Protein AF-A0A850NWT4-F1 (afdb_monomer_lite)

pLDDT: mean 87.92, std 12.67, range [40.22, 98.38]

Radius of gyration: 36.41 Å; chains: 1; bounding box: 86×56×91 Å

Organism: NCBI:txid1181271

Structure (mmCIF, N/CA/C/O backbone):
data_AF-A0A850NWT4-F1
#
_entry.id   AF-A0A850NWT4-F1
#
loop_
_atom_site.group_PDB
_atom_site.id
_atom_site.type_symbol
_atom_site.label_atom_id
_atom_site.label_alt_id
_atom_site.label_comp_id
_atom_site.label_asym_id
_atom_site.label_entity_id
_atom_site.label_seq_id
_atom_site.pdbx_PDB_ins_code
_atom_site.Cartn_x
_atom_site.Cartn_y
_atom_site.Cartn_z
_atom_site.occupancy
_atom_site.B_iso_or_equiv
_atom_site.auth_seq_id
_atom_site.auth_comp_id
_atom_site.auth_asym_id
_atom_site.auth_atom_id
_atom_site.pdbx_PDB_model_num
ATOM 1 N N . PHE A 1 1 ? -5.303 35.167 -17.121 1.00 73.75 1 PHE A N 1
ATOM 2 C CA . PHE A 1 1 ? -4.513 33.927 -17.173 1.00 73.75 1 PHE A CA 1
ATOM 3 C C . PHE A 1 1 ? -3.058 34.319 -17.176 1.00 73.75 1 PHE A C 1
ATOM 5 O O . PHE A 1 1 ? -2.714 35.236 -17.917 1.00 73.75 1 PHE A O 1
ATOM 12 N N . ASP A 1 2 ? -2.249 33.674 -16.344 1.00 74.12 2 ASP A N 1
ATOM 13 C CA . ASP A 1 2 ? -0.806 33.890 -16.374 1.00 74.12 2 ASP A CA 1
ATOM 14 C C . ASP A 1 2 ? -0.219 33.305 -17.669 1.00 74.12 2 ASP A C 1
ATOM 16 O O . ASP A 1 2 ? -0.691 32.262 -18.137 1.00 74.12 2 ASP A O 1
ATOM 20 N N . PRO A 1 3 ? 0.759 33.981 -18.296 1.00 84.50 3 PRO A N 1
ATOM 21 C CA . PRO A 1 3 ? 1.374 33.501 -19.524 1.00 84.50 3 PRO A CA 1
ATOM 22 C C . PRO A 1 3 ? 2.163 32.210 -19.271 1.00 84.50 3 PRO A C 1
ATOM 24 O O . PRO A 1 3 ? 2.911 32.098 -18.300 1.00 84.50 3 PRO A O 1
ATOM 27 N N . ILE A 1 4 ? 2.018 31.235 -20.172 1.00 85.50 4 ILE A N 1
ATOM 28 C CA . ILE A 1 4 ? 2.778 29.982 -20.119 1.00 85.50 4 ILE A CA 1
ATOM 29 C C . ILE A 1 4 ? 4.237 30.291 -20.467 1.00 85.50 4 ILE A C 1
ATOM 31 O O . ILE A 1 4 ? 4.542 30.663 -21.598 1.00 85.50 4 ILE A O 1
ATOM 35 N N . ALA A 1 5 ? 5.134 30.145 -19.489 1.00 83.38 5 ALA A N 1
ATOM 36 C CA . ALA A 1 5 ? 6.550 30.466 -19.653 1.00 83.38 5 ALA A CA 1
ATOM 37 C C . ALA A 1 5 ? 7.310 29.423 -20.490 1.00 83.38 5 ALA A C 1
ATOM 39 O O . ALA A 1 5 ? 8.223 29.781 -21.233 1.00 83.38 5 ALA A O 1
ATOM 40 N N . GLN A 1 6 ? 6.956 28.141 -20.356 1.00 88.12 6 GLN A N 1
ATOM 41 C CA . GLN A 1 6 ? 7.616 27.021 -21.030 1.00 88.12 6 GLN A CA 1
ATOM 42 C C . GLN A 1 6 ? 6.635 25.871 -21.259 1.00 88.12 6 GLN A C 1
ATOM 44 O O . GLN A 1 6 ? 5.736 25.642 -20.447 1.00 88.12 6 GLN A O 1
ATOM 49 N N . ILE A 1 7 ? 6.837 25.127 -22.345 1.00 91.44 7 ILE A N 1
ATOM 50 C CA . ILE A 1 7 ? 6.114 23.886 -22.637 1.00 91.44 7 ILE A CA 1
ATOM 51 C C . ILE A 1 7 ? 7.138 22.771 -22.839 1.00 91.44 7 ILE A C 1
ATOM 53 O O . ILE A 1 7 ? 8.087 22.922 -23.611 1.00 91.44 7 ILE A O 1
ATOM 57 N N . TYR A 1 8 ? 6.933 21.642 -22.161 1.00 91.94 8 TYR A N 1
ATOM 58 C CA . TYR A 1 8 ? 7.752 20.455 -22.373 1.00 91.94 8 TYR A CA 1
ATOM 59 C C . TYR A 1 8 ? 7.446 19.828 -23.729 1.00 91.94 8 TYR A C 1
ATOM 61 O O . TYR A 1 8 ? 6.291 19.560 -24.062 1.00 91.94 8 TYR A O 1
ATOM 69 N N . TRP A 1 9 ? 8.497 19.574 -24.497 1.00 91.75 9 TRP A N 1
ATOM 70 C CA . TRP A 1 9 ? 8.416 19.009 -25.833 1.00 91.75 9 TRP A CA 1
ATOM 71 C C . TRP A 1 9 ? 9.185 17.687 -25.917 1.00 91.75 9 TRP A C 1
ATOM 73 O O . TRP A 1 9 ? 10.233 17.511 -25.291 1.00 91.75 9 TRP A O 1
ATOM 83 N N . ARG A 1 10 ? 8.645 16.758 -26.711 1.00 91.25 10 ARG A N 1
ATOM 84 C CA . ARG A 1 10 ? 9.288 15.504 -27.116 1.00 91.25 10 ARG A CA 1
ATOM 85 C C . ARG A 1 10 ? 9.063 15.290 -28.607 1.00 91.25 10 ARG A C 1
ATOM 87 O O . ARG A 1 10 ? 8.000 15.632 -29.126 1.00 91.25 10 ARG A O 1
ATOM 94 N N . ASN A 1 11 ? 10.054 14.717 -29.280 1.00 92.00 11 ASN A N 1
ATOM 95 C CA . ASN A 1 11 ? 9.946 14.403 -30.697 1.00 92.00 11 ASN A CA 1
ATOM 96 C C . ASN A 1 11 ? 8.973 13.230 -30.926 1.00 92.00 11 ASN A C 1
ATOM 98 O O . ASN A 1 11 ? 9.078 12.201 -30.263 1.00 92.00 11 ASN A O 1
ATOM 102 N N . SER A 1 12 ? 8.048 13.375 -31.876 1.00 91.12 12 SER A N 1
ATOM 103 C CA . SER A 1 12 ? 7.134 12.309 -32.314 1.00 91.12 12 SER A CA 1
ATOM 104 C C . SER A 1 12 ? 7.606 11.600 -33.590 1.00 91.12 12 SER A C 1
ATOM 106 O O . SER A 1 12 ? 7.146 10.498 -33.886 1.00 91.12 12 SER A O 1
ATOM 108 N N . GLU A 1 13 ? 8.527 12.206 -34.343 1.00 94.69 13 GLU A N 1
ATOM 109 C CA . GLU A 1 13 ? 9.103 11.646 -35.570 1.00 94.69 13 GLU A CA 1
ATOM 110 C C . GLU A 1 13 ? 10.297 10.746 -35.223 1.00 94.69 13 GLU A C 1
ATOM 112 O O . GLU A 1 13 ? 11.451 11.175 -35.274 1.00 94.69 13 GLU A O 1
ATOM 117 N N . LEU A 1 14 ? 10.011 9.512 -34.802 1.00 95.88 14 LEU A N 1
ATOM 118 C CA . LEU A 1 14 ? 11.020 8.555 -34.334 1.00 95.88 14 LEU A CA 1
ATOM 119 C C . LEU A 1 14 ? 11.610 7.719 -35.480 1.00 95.88 14 LEU A C 1
ATOM 121 O O . LEU A 1 14 ? 10.869 7.179 -36.307 1.00 95.88 14 LEU A O 1
ATOM 125 N N . ASP A 1 15 ? 12.935 7.561 -35.489 1.00 96.31 15 ASP A N 1
ATOM 126 C CA . ASP A 1 15 ? 13.656 6.741 -36.469 1.00 96.31 15 ASP A CA 1
ATOM 127 C C . ASP A 1 15 ? 13.991 5.361 -35.889 1.00 96.31 15 ASP A C 1
ATOM 129 O O . ASP A 1 15 ? 14.822 5.224 -35.001 1.00 96.31 15 ASP A O 1
ATOM 133 N N . PHE A 1 16 ? 13.363 4.312 -36.414 1.00 96.94 16 PHE A N 1
ATOM 134 C CA . PHE A 1 16 ? 13.578 2.937 -35.957 1.00 96.94 16 PHE A CA 1
ATOM 135 C C . PHE A 1 16 ? 14.586 2.154 -36.814 1.00 96.94 16 PHE A C 1
ATOM 137 O O . PHE A 1 16 ? 14.619 0.931 -36.728 1.00 96.94 16 PHE A O 1
ATOM 144 N N . ALA A 1 17 ? 15.389 2.793 -37.669 1.00 94.94 17 ALA A N 1
ATOM 145 C CA . ALA A 1 17 ? 16.340 2.080 -38.529 1.00 94.94 17 ALA A CA 1
ATOM 146 C C . ALA A 1 17 ? 17.395 1.280 -37.734 1.00 94.94 17 ALA A C 1
ATOM 148 O O . ALA A 1 17 ? 17.757 0.162 -38.119 1.00 94.94 17 ALA A O 1
ATOM 149 N N . ALA A 1 18 ? 17.873 1.853 -36.628 1.00 95.44 18 ALA A N 1
ATOM 150 C CA . ALA A 1 18 ? 18.829 1.255 -35.701 1.00 95.44 18 ALA A CA 1
ATOM 151 C C . ALA A 1 18 ? 18.694 1.895 -34.304 1.00 95.44 18 ALA A C 1
ATOM 153 O O . ALA A 1 18 ? 18.190 3.017 -34.212 1.00 95.44 18 ALA A O 1
ATOM 154 N N . PRO A 1 19 ? 19.189 1.253 -33.227 1.00 96.19 19 PRO A N 1
ATOM 155 C CA . PRO A 1 19 ? 19.130 1.813 -31.872 1.00 96.19 19 PRO A CA 1
ATOM 156 C C . PRO A 1 19 ? 19.727 3.222 -31.754 1.00 96.19 19 PRO A C 1
ATOM 158 O O . PRO A 1 19 ? 19.114 4.092 -31.143 1.00 96.19 19 PRO A O 1
ATOM 161 N N . ASP A 1 20 ? 20.868 3.474 -32.402 1.00 95.25 20 ASP A N 1
ATOM 162 C CA . ASP A 1 20 ? 21.520 4.791 -32.382 1.00 95.25 20 ASP A CA 1
ATOM 163 C C . ASP A 1 20 ? 20.690 5.864 -33.101 1.00 95.25 20 ASP A C 1
ATOM 165 O O . ASP A 1 20 ? 20.622 7.007 -32.651 1.00 95.25 20 ASP A O 1
ATOM 169 N N . ALA A 1 21 ? 20.022 5.497 -34.201 1.00 95.75 21 ALA A N 1
ATOM 170 C CA . ALA A 1 21 ? 19.131 6.398 -34.929 1.00 95.75 21 ALA A CA 1
ATOM 171 C C . ALA A 1 21 ? 17.889 6.739 -34.091 1.00 95.75 21 ALA A C 1
ATOM 173 O O . ALA A 1 21 ? 17.489 7.903 -34.016 1.00 95.75 21 ALA A O 1
ATOM 174 N N . LEU A 1 22 ? 17.343 5.745 -33.380 1.00 96.69 22 LEU A N 1
ATOM 175 C CA . LEU A 1 22 ? 16.227 5.947 -32.462 1.00 96.69 22 LEU A CA 1
ATOM 176 C C . LEU A 1 22 ? 16.622 6.884 -31.327 1.00 96.69 22 LEU A C 1
ATOM 178 O O . LEU A 1 22 ? 15.925 7.871 -31.092 1.00 96.69 22 LEU A O 1
ATOM 182 N N . LEU A 1 23 ? 17.759 6.628 -30.679 1.00 95.25 23 LEU A N 1
ATOM 183 C CA . LEU A 1 23 ? 18.271 7.470 -29.604 1.00 95.25 23 LEU A CA 1
ATOM 184 C C . LEU A 1 23 ? 18.499 8.912 -30.086 1.00 95.25 23 LEU A C 1
ATOM 186 O O . LEU A 1 23 ? 18.033 9.853 -29.447 1.00 95.25 23 LEU A O 1
ATOM 190 N N . ALA A 1 24 ? 19.117 9.095 -31.256 1.00 95.25 24 ALA A N 1
ATOM 191 C CA . ALA A 1 24 ? 19.310 10.416 -31.852 1.00 95.25 24 ALA A CA 1
ATOM 192 C C . ALA A 1 24 ? 17.978 11.131 -32.145 1.00 95.25 24 ALA A C 1
ATOM 194 O O . ALA A 1 24 ? 17.857 12.336 -31.915 1.00 95.25 24 ALA A O 1
ATOM 195 N N . SER A 1 25 ? 16.964 10.401 -32.622 1.00 95.62 25 SER A N 1
ATOM 196 C CA . SER A 1 25 ? 15.636 10.964 -32.883 1.00 95.62 25 SER A CA 1
ATOM 197 C C . SER A 1 25 ? 14.885 11.331 -31.595 1.00 95.62 25 SER A C 1
ATOM 199 O O . SER A 1 25 ? 14.214 12.363 -31.563 1.00 95.62 25 SER A O 1
ATOM 201 N N . LEU A 1 26 ? 15.032 10.556 -30.515 1.00 94.19 26 LEU A N 1
ATOM 202 C CA . LEU A 1 26 ? 14.440 10.838 -29.200 1.00 94.19 26 LEU A CA 1
ATOM 203 C C . LEU A 1 26 ? 15.080 12.066 -28.536 1.00 94.19 26 LEU A C 1
ATOM 205 O O . LEU A 1 26 ? 14.375 12.872 -27.931 1.00 94.19 26 LEU A O 1
ATOM 209 N N . SER A 1 27 ? 16.392 12.240 -28.706 1.00 91.12 27 SER A N 1
ATOM 210 C CA . SER A 1 27 ? 17.183 13.336 -28.127 1.00 91.12 27 SER A CA 1
ATOM 211 C C . SER A 1 27 ? 17.272 14.583 -29.017 1.00 91.12 27 SER A C 1
ATOM 213 O O . SER A 1 27 ? 18.128 15.444 -28.799 1.00 91.12 27 SER A O 1
ATOM 215 N N . ARG A 1 28 ? 16.416 14.702 -30.040 1.00 92.12 28 ARG A N 1
ATOM 216 C CA . ARG A 1 28 ? 16.385 15.873 -30.929 1.00 92.12 28 ARG A CA 1
ATOM 217 C C . ARG A 1 28 ? 16.153 17.151 -30.112 1.00 92.12 28 ARG A C 1
ATOM 219 O O . ARG A 1 28 ? 15.420 17.140 -29.132 1.00 92.12 28 ARG A O 1
ATOM 226 N N . ALA A 1 29 ? 16.762 18.265 -30.515 1.00 89.06 29 ALA A N 1
ATOM 227 C CA . ALA A 1 29 ? 16.528 19.554 -29.865 1.00 89.06 29 ALA A CA 1
ATOM 228 C C . ALA A 1 29 ? 15.135 20.110 -30.203 1.00 89.06 29 ALA A C 1
ATOM 230 O O . ALA A 1 29 ? 14.622 19.900 -31.307 1.00 89.06 29 ALA A O 1
ATOM 231 N N . ALA A 1 30 ? 14.547 20.855 -29.263 1.00 90.06 30 ALA A N 1
ATOM 232 C CA . ALA A 1 30 ? 13.251 21.485 -29.468 1.00 90.06 30 ALA A CA 1
ATOM 233 C C . ALA A 1 30 ? 13.309 22.507 -30.625 1.00 90.06 30 ALA A C 1
ATOM 235 O O . ALA A 1 30 ? 14.241 23.311 -30.687 1.00 90.06 30 ALA A O 1
ATOM 236 N N . PRO A 1 31 ? 12.330 22.502 -31.549 1.00 90.50 31 PRO A N 1
ATOM 237 C CA . PRO A 1 31 ? 12.420 23.268 -32.792 1.00 90.50 31 PRO A CA 1
ATOM 238 C C . PRO A 1 31 ? 12.081 24.756 -32.638 1.00 90.50 31 PRO A C 1
ATOM 240 O O . PRO A 1 31 ? 12.346 25.531 -33.555 1.00 90.50 31 PRO A O 1
ATOM 243 N N . LEU A 1 32 ? 11.457 25.160 -31.524 1.00 90.31 32 LEU A N 1
ATOM 244 C CA . LEU A 1 32 ? 10.909 26.504 -31.337 1.00 90.31 32 LEU A CA 1
ATOM 245 C C . LEU A 1 32 ? 11.302 27.099 -29.977 1.00 90.31 32 LEU A C 1
ATOM 247 O O . LEU A 1 32 ? 11.304 26.380 -28.975 1.00 90.31 32 LEU A O 1
ATOM 251 N N . PRO A 1 33 ? 11.554 28.420 -29.904 1.00 86.31 33 PRO A N 1
ATOM 252 C CA . PRO A 1 33 ? 11.701 29.124 -28.633 1.00 86.31 33 PRO A CA 1
ATOM 253 C C . PRO A 1 33 ? 10.467 28.943 -27.735 1.00 86.31 33 PRO A C 1
ATOM 255 O O . PRO A 1 33 ? 9.335 29.009 -28.209 1.00 86.31 33 PRO A O 1
ATOM 258 N N . GLY A 1 34 ? 10.687 28.724 -26.436 1.00 87.19 34 GLY A N 1
ATOM 259 C CA . GLY A 1 34 ? 9.623 28.453 -25.456 1.00 87.19 34 GLY A CA 1
ATOM 260 C C . GLY A 1 34 ? 9.275 26.967 -25.295 1.00 87.19 34 GLY A C 1
ATOM 261 O O . GLY A 1 34 ? 8.636 26.597 -24.309 1.00 87.19 34 GLY A O 1
ATOM 262 N N . LEU A 1 35 ? 9.747 26.108 -26.205 1.00 91.94 35 LEU A N 1
ATOM 263 C CA . LEU A 1 35 ? 9.752 24.663 -26.008 1.00 91.94 35 LEU A CA 1
ATOM 264 C C . LEU A 1 35 ? 11.054 24.244 -25.329 1.00 91.94 35 LEU A C 1
ATOM 266 O O . LEU A 1 35 ? 12.142 24.608 -25.774 1.00 91.94 35 LEU A O 1
ATOM 270 N N . VAL A 1 36 ? 10.937 23.459 -24.266 1.00 90.50 36 VAL A N 1
ATOM 271 C CA . VAL A 1 36 ? 12.082 22.902 -23.542 1.00 90.50 36 VAL A CA 1
ATOM 272 C C . VAL A 1 36 ? 12.016 21.377 -23.572 1.00 90.50 36 VAL A C 1
ATOM 274 O O . VAL A 1 36 ? 10.914 20.818 -23.575 1.00 90.50 36 VAL A O 1
ATOM 277 N N . PRO A 1 37 ? 13.161 20.677 -23.622 1.00 85.50 37 PRO A N 1
ATOM 278 C CA . PRO A 1 37 ? 13.161 19.227 -23.495 1.00 85.50 37 PRO A CA 1
ATOM 279 C C . PRO A 1 37 ? 12.512 18.818 -22.168 1.00 85.50 37 PRO A C 1
ATOM 281 O O . PRO A 1 37 ? 12.680 19.483 -21.144 1.00 85.50 37 PRO A O 1
ATOM 284 N N . GLY A 1 38 ? 11.733 17.737 -22.200 1.00 84.00 38 GLY A N 1
ATOM 285 C CA . GLY A 1 38 ? 11.245 17.099 -20.978 1.00 84.00 38 GLY A CA 1
ATOM 286 C C . GLY A 1 38 ? 12.390 16.550 -20.123 1.00 84.00 38 GLY A C 1
ATOM 287 O O . GLY A 1 38 ? 13.519 16.425 -20.591 1.00 84.00 38 GLY A O 1
ATOM 288 N N . ASN A 1 39 ? 12.075 16.169 -18.884 1.00 84.50 39 ASN A N 1
ATOM 289 C CA . ASN A 1 39 ? 13.017 15.429 -18.044 1.00 84.50 39 ASN A CA 1
ATOM 290 C C . ASN A 1 39 ? 13.488 14.154 -18.756 1.00 84.50 39 ASN A C 1
ATOM 292 O O . ASN A 1 39 ? 12.713 13.546 -19.516 1.00 84.50 39 ASN A O 1
ATOM 296 N N . GLU A 1 40 ? 14.729 13.756 -18.462 1.00 79.56 40 GLU A N 1
ATOM 297 C CA . GLU A 1 40 ? 15.268 12.466 -18.886 1.00 79.56 40 GLU A CA 1
ATOM 298 C C . GLU A 1 40 ? 14.315 11.351 -18.457 1.00 79.56 40 GLU A C 1
ATOM 300 O O . GLU A 1 40 ? 13.747 11.352 -17.360 1.00 79.56 40 GLU A O 1
ATOM 305 N N . ALA A 1 41 ? 14.033 10.475 -19.412 1.00 87.12 41 ALA A N 1
ATOM 306 C CA . ALA A 1 41 ? 13.079 9.402 -19.254 1.00 87.12 41 ALA A CA 1
ATOM 307 C C . ALA A 1 41 ? 13.850 8.093 -19.102 1.00 87.12 41 ALA A C 1
ATOM 309 O O . ALA A 1 41 ? 14.790 7.829 -19.853 1.00 87.12 41 ALA A O 1
ATOM 310 N N . SER A 1 42 ? 13.440 7.273 -18.136 1.00 89.19 42 SER A N 1
ATOM 311 C CA . SER A 1 42 ? 14.130 6.025 -17.791 1.00 89.19 42 SER A CA 1
ATOM 312 C C . SER A 1 42 ? 14.217 5.043 -18.963 1.00 89.19 42 SER A C 1
ATOM 314 O O . SER A 1 42 ? 15.155 4.255 -19.051 1.00 89.19 42 SER A O 1
ATOM 316 N N . ASP A 1 43 ? 13.255 5.089 -19.885 1.00 93.44 43 ASP A N 1
ATOM 317 C CA . ASP A 1 43 ? 13.248 4.292 -21.112 1.00 93.44 43 ASP A CA 1
ATOM 318 C C . ASP A 1 43 ? 14.351 4.729 -22.092 1.00 93.44 43 ASP A C 1
ATOM 320 O O . ASP A 1 43 ? 15.035 3.884 -22.673 1.00 93.44 43 ASP A O 1
ATOM 324 N N . VAL A 1 44 ? 14.592 6.036 -22.227 1.00 93.62 44 VAL A N 1
ATOM 325 C CA . VAL A 1 44 ? 15.698 6.600 -23.018 1.00 93.62 44 VAL A CA 1
ATOM 326 C C . VAL A 1 44 ? 17.051 6.260 -22.390 1.00 93.62 44 VAL A C 1
ATOM 328 O O . VAL A 1 44 ? 17.970 5.864 -23.106 1.00 93.62 44 VAL A O 1
ATOM 331 N N . GLU A 1 45 ? 17.175 6.353 -21.065 1.00 92.19 45 GLU A N 1
ATOM 332 C CA . GLU A 1 45 ? 18.387 5.949 -20.336 1.00 92.19 45 GLU A CA 1
ATOM 333 C C . GLU A 1 45 ? 18.686 4.455 -20.527 1.00 92.19 45 GLU A C 1
ATOM 335 O O . GLU A 1 45 ? 19.815 4.075 -20.852 1.00 92.19 45 GLU A O 1
ATOM 340 N N . THR A 1 46 ? 17.657 3.609 -20.410 1.00 94.38 46 THR A N 1
ATOM 341 C CA . THR A 1 46 ? 17.765 2.163 -20.641 1.00 94.38 46 THR A CA 1
ATOM 342 C C . THR A 1 46 ? 18.169 1.870 -22.084 1.00 94.38 46 THR A C 1
ATOM 344 O O . THR A 1 46 ? 19.089 1.086 -22.316 1.00 94.38 46 THR A O 1
ATOM 347 N N . LEU A 1 47 ? 17.561 2.545 -23.068 1.00 96.44 47 LEU A N 1
ATOM 348 C CA . LEU A 1 47 ? 17.948 2.423 -24.475 1.00 96.44 47 LEU A CA 1
ATOM 349 C C . LEU A 1 47 ? 19.413 2.822 -24.694 1.00 96.44 47 LEU A C 1
ATOM 351 O O . LEU A 1 47 ? 20.142 2.098 -25.367 1.00 96.44 47 LEU A O 1
ATOM 355 N N . ALA A 1 48 ? 19.863 3.937 -24.115 1.00 94.94 48 ALA A N 1
ATOM 356 C CA . ALA A 1 48 ? 21.241 4.407 -24.238 1.00 94.94 48 ALA A CA 1
ATOM 357 C C . ALA A 1 48 ? 22.256 3.457 -23.580 1.00 94.94 48 ALA A C 1
ATOM 359 O O . ALA A 1 48 ? 23.390 3.325 -24.048 1.00 94.94 48 ALA A O 1
ATOM 360 N N . ALA A 1 49 ? 21.881 2.787 -22.488 1.00 94.50 49 ALA A N 1
ATOM 361 C CA . ALA A 1 49 ? 22.703 1.751 -21.875 1.00 94.50 49 ALA A CA 1
ATOM 362 C C . ALA A 1 49 ? 22.789 0.503 -22.769 1.00 94.50 49 ALA A C 1
ATOM 364 O O . ALA A 1 49 ? 23.891 0.084 -23.118 1.00 94.50 49 ALA A O 1
ATOM 365 N N . LEU A 1 50 ? 21.647 -0.018 -23.224 1.00 95.94 50 LEU A N 1
ATOM 366 C CA . LEU A 1 50 ? 21.576 -1.222 -24.056 1.00 95.94 50 LEU A CA 1
ATOM 367 C C . LEU A 1 50 ? 22.193 -1.039 -25.449 1.00 95.94 50 LEU A C 1
ATOM 369 O O . LEU A 1 50 ? 22.825 -1.955 -25.968 1.00 95.94 50 LEU A O 1
ATOM 373 N N . ALA A 1 51 ? 22.065 0.143 -26.057 1.00 94.19 51 ALA A N 1
ATOM 374 C CA . ALA A 1 51 ? 22.664 0.443 -27.360 1.00 94.19 51 ALA A CA 1
ATOM 375 C C . ALA A 1 51 ? 24.203 0.400 -27.327 1.00 94.19 51 ALA A C 1
ATOM 377 O O . ALA A 1 51 ? 24.832 0.063 -28.330 1.00 94.19 51 ALA A O 1
ATOM 378 N N . ARG A 1 52 ? 24.818 0.681 -26.167 1.00 93.81 52 ARG A N 1
ATOM 379 C CA . ARG A 1 52 ? 26.276 0.587 -25.980 1.00 93.81 52 ARG A CA 1
ATOM 380 C C . ARG A 1 52 ? 26.779 -0.851 -25.882 1.00 93.81 52 ARG A C 1
ATOM 382 O O . ARG A 1 52 ? 27.976 -1.072 -26.052 1.00 93.81 52 ARG A O 1
ATOM 389 N N . GLU A 1 53 ? 25.907 -1.825 -25.629 1.00 95.38 53 GLU A N 1
ATOM 390 C CA . GLU A 1 53 ? 26.277 -3.237 -25.574 1.00 95.38 53 GLU A CA 1
ATOM 391 C C . GLU A 1 53 ? 26.333 -3.834 -26.993 1.00 95.38 53 GLU A C 1
ATOM 393 O O . GLU A 1 53 ? 25.294 -3.969 -27.647 1.00 95.38 53 GLU A O 1
ATOM 398 N N . PRO A 1 54 ? 27.508 -4.266 -27.500 1.00 93.94 54 PRO A N 1
ATOM 399 C CA . PRO A 1 54 ? 27.631 -4.708 -28.892 1.00 93.94 54 PRO A CA 1
ATOM 400 C C . PRO A 1 54 ? 26.732 -5.898 -29.253 1.00 93.94 54 PRO A C 1
ATOM 402 O O . PRO A 1 54 ? 26.264 -6.000 -30.388 1.00 93.94 54 PRO A O 1
ATOM 405 N N . ALA A 1 55 ? 26.480 -6.806 -28.304 1.00 94.69 55 ALA A N 1
ATOM 406 C CA . ALA A 1 55 ? 25.603 -7.958 -28.512 1.00 94.69 55 ALA A CA 1
ATOM 407 C C . ALA A 1 55 ? 24.146 -7.526 -28.756 1.00 94.69 55 ALA A C 1
ATOM 409 O O . ALA A 1 55 ? 23.528 -7.975 -29.725 1.00 94.69 55 ALA A O 1
ATOM 410 N N . ILE A 1 56 ? 23.639 -6.601 -27.936 1.00 95.94 56 ILE A N 1
ATOM 411 C CA . ILE A 1 56 ? 22.282 -6.057 -28.046 1.00 95.94 56 ILE A CA 1
ATOM 412 C C . ILE A 1 56 ? 22.160 -5.173 -29.285 1.00 95.94 56 ILE A C 1
ATOM 414 O O . ILE A 1 56 ? 21.254 -5.382 -30.092 1.00 95.94 56 ILE A O 1
ATOM 418 N N . GLY A 1 57 ? 23.109 -4.259 -29.506 1.00 92.00 57 GLY A N 1
ATOM 419 C CA . GLY A 1 57 ? 23.118 -3.373 -30.671 1.00 92.00 57 GLY A CA 1
ATOM 420 C C . GLY A 1 57 ? 23.101 -4.131 -32.003 1.00 92.00 57 GLY A C 1
ATOM 421 O O . GLY A 1 57 ? 22.378 -3.754 -32.925 1.00 92.00 57 GLY A O 1
ATOM 422 N N . ASN A 1 58 ? 23.832 -5.249 -32.103 1.00 93.19 58 ASN A N 1
ATOM 423 C CA . ASN A 1 58 ? 23.807 -6.109 -33.290 1.00 93.19 58 ASN A CA 1
ATOM 424 C C . ASN A 1 58 ? 22.481 -6.870 -33.446 1.00 93.19 58 ASN A C 1
ATOM 426 O O . ASN A 1 58 ? 21.975 -6.981 -34.563 1.00 93.19 58 ASN A O 1
ATOM 430 N N . LEU A 1 59 ? 21.912 -7.375 -32.348 1.00 96.19 59 LEU A N 1
ATOM 431 C CA . LEU A 1 59 ? 20.642 -8.110 -32.347 1.00 96.19 59 LEU A CA 1
ATOM 432 C C . LEU A 1 59 ? 19.433 -7.201 -32.640 1.00 96.19 59 LEU A C 1
ATOM 434 O O . LEU A 1 59 ? 18.435 -7.650 -33.205 1.00 96.19 59 LEU A O 1
ATOM 438 N N . ALA A 1 60 ? 19.541 -5.919 -32.291 1.00 96.69 60 ALA A N 1
ATOM 439 C CA . ALA A 1 60 ? 18.505 -4.905 -32.450 1.00 96.69 60 ALA A CA 1
ATOM 440 C C . ALA A 1 60 ? 18.448 -4.249 -33.841 1.00 96.69 60 ALA A C 1
ATOM 442 O O . ALA A 1 60 ? 17.593 -3.392 -34.073 1.00 96.69 60 ALA A O 1
ATOM 443 N N . ARG A 1 61 ? 19.330 -4.629 -34.776 1.00 90.94 61 ARG A N 1
ATOM 444 C CA . ARG A 1 61 ? 19.380 -4.029 -36.118 1.00 90.94 61 ARG A CA 1
ATOM 445 C C . ARG A 1 61 ? 18.104 -4.277 -36.924 1.00 90.94 61 ARG A C 1
ATOM 447 O O . ARG A 1 61 ? 17.620 -5.404 -37.030 1.00 90.94 61 ARG A O 1
ATOM 454 N N . GLY A 1 62 ? 17.636 -3.217 -37.579 1.00 93.69 62 GLY A N 1
ATOM 455 C CA . GLY A 1 62 ? 16.464 -3.230 -38.445 1.00 93.69 62 GLY A CA 1
ATOM 456 C C . GLY A 1 62 ? 15.175 -2.838 -37.724 1.00 93.69 62 GLY A C 1
ATOM 457 O O . GLY A 1 62 ? 15.026 -3.008 -36.514 1.00 93.69 62 GLY A O 1
ATOM 458 N N . LEU A 1 63 ? 14.212 -2.359 -38.513 1.00 96.50 63 LEU A N 1
ATOM 459 C CA . LEU A 1 63 ? 13.008 -1.675 -38.040 1.00 96.50 63 LEU A CA 1
ATOM 460 C C . LEU A 1 63 ? 12.229 -2.449 -36.968 1.00 96.50 63 LEU A C 1
ATOM 462 O O . LEU A 1 63 ? 11.929 -1.907 -35.906 1.00 96.50 63 LEU A O 1
ATOM 466 N N . SER A 1 64 ? 11.920 -3.724 -37.211 1.00 96.31 64 SER A N 1
ATOM 467 C CA . SER A 1 64 ? 11.145 -4.538 -36.263 1.00 96.31 64 SER A CA 1
ATOM 468 C C . SER A 1 64 ? 11.901 -4.813 -34.962 1.00 96.31 64 SER A C 1
ATOM 470 O O . SER A 1 64 ? 11.300 -4.824 -33.892 1.00 96.31 64 SER A O 1
ATOM 472 N N . ARG A 1 65 ? 13.220 -5.016 -35.039 1.00 97.00 65 ARG A N 1
ATOM 473 C CA . ARG A 1 65 ? 14.066 -5.314 -33.877 1.00 97.00 65 ARG A CA 1
ATOM 474 C C . ARG A 1 65 ? 14.322 -4.080 -33.023 1.00 97.00 65 ARG A C 1
ATOM 476 O O . ARG A 1 65 ? 14.267 -4.178 -31.804 1.00 97.00 65 ARG A O 1
ATOM 483 N N . THR A 1 66 ? 14.543 -2.927 -33.650 1.00 97.94 66 THR A N 1
ATOM 484 C CA . THR A 1 66 ? 14.703 -1.654 -32.938 1.00 97.94 66 THR A CA 1
ATOM 485 C C . THR A 1 66 ? 13.393 -1.247 -32.255 1.00 97.94 66 THR A C 1
ATOM 487 O O . THR A 1 66 ? 13.424 -0.796 -31.114 1.00 97.94 66 THR A O 1
ATOM 490 N N . ARG A 1 67 ? 12.231 -1.481 -32.890 1.00 97.44 67 ARG A N 1
ATOM 491 C CA . ARG A 1 67 ? 10.918 -1.306 -32.240 1.00 97.44 67 ARG A CA 1
ATOM 492 C C . ARG A 1 67 ? 10.735 -2.223 -31.036 1.00 97.44 67 ARG A C 1
ATOM 494 O O . ARG A 1 67 ? 10.350 -1.739 -29.984 1.00 97.44 67 ARG A O 1
ATOM 501 N N . LEU A 1 68 ? 11.074 -3.506 -31.170 1.00 97.75 68 LEU A N 1
ATOM 502 C CA . LEU A 1 68 ? 11.009 -4.449 -30.054 1.00 97.75 68 LEU A CA 1
ATOM 503 C C . LEU A 1 68 ? 11.933 -4.037 -28.899 1.00 97.75 68 LEU A C 1
ATOM 505 O O . LEU A 1 68 ? 11.524 -4.097 -27.746 1.00 97.75 68 LEU A O 1
ATOM 509 N N . LEU A 1 69 ? 13.163 -3.604 -29.194 1.00 98.25 69 LEU A N 1
ATOM 510 C CA . LEU A 1 69 ? 14.077 -3.088 -28.171 1.00 98.25 69 LEU A CA 1
ATOM 511 C C . LEU A 1 69 ? 13.453 -1.891 -27.448 1.00 98.25 69 LEU A C 1
ATOM 513 O O . LEU A 1 69 ? 13.452 -1.853 -26.223 1.00 98.25 69 LEU A O 1
ATOM 517 N N . TRP A 1 70 ? 12.879 -0.950 -28.199 1.00 97.69 70 TRP A N 1
ATOM 518 C CA . TRP A 1 70 ? 12.194 0.203 -27.625 1.00 97.69 70 TRP A CA 1
ATOM 519 C C . TRP A 1 70 ? 11.008 -0.198 -26.744 1.00 97.69 70 TRP A C 1
ATOM 521 O O . TRP A 1 70 ? 10.892 0.273 -25.618 1.00 97.69 70 TRP A O 1
ATOM 531 N N . ASP A 1 71 ? 10.185 -1.133 -27.213 1.00 97.62 71 ASP A N 1
ATOM 532 C CA . ASP A 1 71 ? 9.065 -1.694 -26.461 1.00 97.62 71 ASP A CA 1
ATOM 533 C C . ASP A 1 71 ? 9.497 -2.340 -25.135 1.00 97.62 71 ASP A C 1
ATOM 535 O O . ASP A 1 71 ? 8.717 -2.348 -24.180 1.00 97.62 71 ASP A O 1
ATOM 539 N N . VAL A 1 72 ? 10.713 -2.888 -25.075 1.00 98.06 72 VAL A N 1
ATOM 540 C CA . VAL A 1 72 ? 11.316 -3.447 -23.859 1.00 98.06 72 VAL A CA 1
ATOM 541 C C . VAL A 1 72 ? 11.895 -2.355 -22.960 1.00 98.06 72 VAL A C 1
ATOM 543 O O . VAL A 1 72 ? 11.699 -2.414 -21.750 1.00 98.06 72 VAL A O 1
ATOM 546 N N . CYS A 1 73 ? 12.526 -1.320 -23.515 1.00 96.81 73 CYS A N 1
ATOM 547 C CA . CYS A 1 73 ? 12.998 -0.172 -22.733 1.00 96.81 73 CYS A CA 1
ATOM 548 C C . CYS A 1 73 ? 11.859 0.582 -22.027 1.00 96.81 73 CYS A C 1
ATOM 550 O O . CYS A 1 73 ? 12.096 1.236 -21.020 1.00 96.81 73 CYS A O 1
ATOM 552 N N . GLN A 1 74 ? 10.625 0.475 -22.525 1.00 95.75 74 GLN A N 1
ATOM 553 C CA . GLN A 1 74 ? 9.438 1.073 -21.907 1.00 95.75 74 GLN A CA 1
ATOM 554 C C . GLN A 1 74 ? 8.900 0.316 -20.681 1.00 95.75 74 GLN A C 1
ATOM 556 O O . GLN A 1 74 ? 7.933 0.774 -20.066 1.00 95.75 74 GLN A O 1
ATOM 561 N N . ILE A 1 75 ? 9.490 -0.827 -20.307 1.00 96.19 75 ILE A N 1
ATOM 562 C CA . ILE A 1 75 ? 9.136 -1.518 -19.062 1.00 96.19 75 ILE A CA 1
ATOM 563 C C . ILE A 1 75 ? 9.430 -0.574 -17.884 1.00 96.19 75 ILE A C 1
ATOM 565 O O . ILE A 1 75 ? 10.564 -0.122 -17.744 1.00 96.19 75 ILE A O 1
ATOM 569 N N . PRO A 1 76 ? 8.457 -0.270 -17.005 1.00 93.12 76 PRO A N 1
ATOM 570 C CA . PRO A 1 76 ? 8.700 0.668 -15.917 1.00 93.12 76 PRO A CA 1
ATOM 571 C C . PRO A 1 76 ? 9.704 0.122 -14.897 1.00 93.12 76 PRO A C 1
ATOM 573 O O . PRO A 1 76 ? 9.552 -0.995 -14.391 1.00 93.12 76 PRO A O 1
ATOM 576 N N . ASP A 1 77 ? 10.682 0.939 -14.509 1.00 89.81 77 ASP A N 1
ATOM 577 C CA . ASP A 1 77 ? 11.520 0.648 -13.348 1.00 89.81 77 ASP A CA 1
ATOM 578 C C . ASP A 1 77 ? 10.794 1.029 -12.048 1.00 89.81 77 ASP A C 1
ATOM 580 O O . ASP A 1 77 ? 10.992 2.097 -11.464 1.00 89.81 77 ASP A O 1
ATOM 584 N N . PHE A 1 78 ? 9.911 0.142 -11.587 1.00 86.00 78 PHE A N 1
ATOM 585 C CA . PHE A 1 78 ? 9.218 0.317 -10.307 1.00 86.00 78 PHE A CA 1
ATOM 586 C C . PHE A 1 78 ? 10.159 0.239 -9.101 1.00 86.00 78 PHE A C 1
ATOM 588 O O . PHE A 1 78 ? 9.821 0.758 -8.039 1.00 86.00 78 PHE 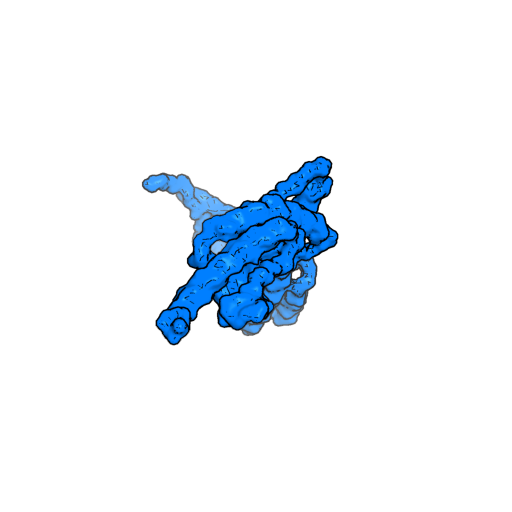A O 1
ATOM 595 N N . ARG A 1 79 ? 11.319 -0.414 -9.249 1.00 77.19 79 ARG A N 1
ATOM 596 C CA . ARG A 1 79 ? 12.265 -0.636 -8.154 1.00 77.19 79 ARG A CA 1
ATOM 597 C C . ARG A 1 79 ? 13.090 0.617 -7.868 1.00 77.19 79 ARG A C 1
ATOM 599 O O . ARG A 1 79 ? 13.385 0.862 -6.701 1.00 77.19 79 ARG A O 1
ATOM 606 N N . LYS A 1 80 ? 13.435 1.400 -8.903 1.00 75.00 80 LYS A N 1
ATOM 607 C CA . LYS A 1 80 ? 14.274 2.614 -8.810 1.00 75.00 80 LYS A CA 1
ATOM 608 C C . LYS A 1 80 ? 15.549 2.383 -8.000 1.00 75.00 80 LYS A C 1
ATOM 610 O O . LYS A 1 80 ? 16.010 3.252 -7.257 1.00 75.00 80 LYS A O 1
ATOM 615 N N . ILE A 1 81 ? 16.085 1.172 -8.103 1.00 69.75 81 ILE A N 1
ATOM 616 C CA . ILE A 1 81 ? 17.365 0.827 -7.502 1.00 69.75 81 ILE A CA 1
ATOM 617 C C . ILE A 1 81 ? 18.388 1.434 -8.453 1.00 69.75 81 ILE A C 1
ATOM 619 O O . ILE A 1 81 ? 18.371 1.116 -9.635 1.00 69.75 81 ILE A O 1
ATOM 623 N N . GLY A 1 82 ? 19.226 2.352 -7.967 1.00 66.62 82 GLY A N 1
ATOM 624 C CA . GLY A 1 82 ? 20.226 3.064 -8.777 1.00 66.62 82 GLY A CA 1
ATOM 625 C C . GLY A 1 82 ? 21.388 2.183 -9.256 1.00 66.62 82 GLY A C 1
ATOM 626 O O . GLY A 1 82 ? 22.527 2.639 -9.283 1.00 66.62 82 GLY A O 1
ATOM 627 N N . ASP A 1 83 ? 21.117 0.913 -9.549 1.00 79.44 83 ASP A N 1
ATOM 628 C CA . ASP A 1 83 ? 22.038 -0.063 -10.104 1.00 79.44 83 ASP A CA 1
ATOM 629 C C . ASP A 1 83 ? 21.589 -0.490 -11.511 1.00 79.44 83 ASP A C 1
ATOM 631 O O . ASP A 1 83 ? 20.479 -0.211 -11.959 1.00 79.44 83 ASP A O 1
ATOM 635 N N . ASP A 1 84 ? 22.435 -1.240 -12.216 1.00 85.00 84 ASP A N 1
ATOM 636 C CA . ASP A 1 84 ? 22.113 -1.690 -13.577 1.00 85.00 84 ASP A CA 1
ATOM 637 C C . ASP A 1 84 ? 21.138 -2.893 -13.608 1.00 85.00 84 ASP A C 1
ATOM 639 O O . ASP A 1 84 ? 21.060 -3.613 -14.608 1.00 85.00 84 ASP A O 1
ATOM 643 N N . SER A 1 85 ? 20.423 -3.203 -12.515 1.00 88.31 85 SER A N 1
ATOM 644 C CA . SER A 1 85 ? 19.571 -4.402 -12.452 1.00 88.31 85 SER A CA 1
ATOM 645 C C . SER A 1 85 ? 18.376 -4.337 -13.399 1.00 88.31 85 SER A C 1
ATOM 647 O O . SER A 1 85 ? 18.017 -5.363 -13.987 1.00 88.31 85 SER A O 1
ATOM 649 N N . HIS A 1 86 ? 17.791 -3.150 -13.577 1.00 91.94 86 HIS A N 1
ATOM 650 C CA . HIS A 1 86 ? 16.698 -2.929 -14.518 1.00 91.94 86 HIS A CA 1
ATOM 651 C C . HIS A 1 86 ? 17.173 -3.109 -15.964 1.00 91.94 86 HIS A C 1
ATOM 653 O O . HIS A 1 86 ? 16.624 -3.936 -16.692 1.00 91.94 86 HIS A O 1
ATOM 659 N N . THR A 1 87 ? 18.266 -2.442 -16.341 1.00 94.00 87 THR A N 1
ATOM 660 C CA . THR A 1 87 ? 18.889 -2.561 -17.667 1.00 94.00 87 THR A CA 1
ATOM 661 C C . THR A 1 87 ? 19.201 -4.015 -18.018 1.00 94.00 87 THR A C 1
ATOM 663 O O . THR A 1 87 ? 18.832 -4.477 -19.095 1.00 94.00 87 THR A O 1
ATOM 666 N N . ARG A 1 88 ? 19.790 -4.787 -17.091 1.00 94.25 88 ARG A N 1
ATOM 667 C CA . ARG A 1 88 ? 20.068 -6.220 -17.308 1.00 94.25 88 ARG A CA 1
ATOM 668 C C . ARG A 1 88 ? 18.805 -7.059 -17.506 1.00 94.25 88 ARG A C 1
ATOM 670 O O . ARG A 1 88 ? 18.820 -8.006 -18.291 1.00 94.25 88 ARG A O 1
ATOM 677 N N . LEU A 1 89 ? 17.720 -6.748 -16.793 1.00 95.44 89 LEU A N 1
ATOM 678 C CA . LEU A 1 89 ? 16.441 -7.432 -16.993 1.00 95.44 89 LEU A CA 1
ATOM 679 C C . LEU A 1 89 ? 15.880 -7.128 -18.386 1.00 95.44 89 LEU A C 1
ATOM 681 O O . LEU A 1 89 ? 15.509 -8.058 -19.099 1.00 95.44 89 LEU A O 1
ATOM 685 N N . CYS A 1 90 ? 15.877 -5.856 -18.788 1.00 97.00 90 CYS A N 1
ATOM 686 C CA . CYS A 1 90 ? 15.450 -5.426 -20.117 1.00 97.00 90 CYS A CA 1
ATOM 687 C C . CYS A 1 90 ? 16.297 -6.080 -21.220 1.00 97.00 90 CYS A C 1
ATOM 689 O O . CYS A 1 90 ? 15.731 -6.631 -22.161 1.00 97.00 90 CYS A O 1
ATOM 691 N N . ALA A 1 91 ? 17.625 -6.141 -21.067 1.00 97.62 91 ALA A N 1
ATOM 692 C CA . ALA A 1 91 ? 18.506 -6.868 -21.986 1.00 97.62 91 ALA A CA 1
ATOM 693 C C . ALA A 1 91 ? 18.057 -8.326 -22.161 1.00 97.62 91 ALA A C 1
ATOM 695 O O . ALA A 1 91 ? 17.839 -8.787 -23.279 1.00 97.62 91 ALA A O 1
ATOM 696 N N . ARG A 1 92 ? 17.842 -9.038 -21.049 1.00 97.69 92 ARG A N 1
ATOM 697 C CA . ARG A 1 92 ? 17.469 -10.457 -21.060 1.00 97.69 92 ARG A CA 1
ATOM 698 C C . ARG A 1 92 ? 16.080 -10.705 -21.657 1.00 97.69 92 ARG A C 1
ATOM 700 O O . ARG A 1 92 ? 15.902 -11.661 -22.408 1.00 97.69 92 ARG A O 1
ATOM 707 N N . ILE A 1 93 ? 15.102 -9.847 -21.353 1.00 98.06 93 ILE A N 1
ATOM 708 C CA . ILE A 1 93 ? 13.764 -9.891 -21.967 1.00 98.06 93 ILE A CA 1
ATOM 709 C C . ILE A 1 93 ? 13.883 -9.683 -23.478 1.00 98.06 93 ILE A C 1
ATOM 711 O O . ILE A 1 93 ? 13.339 -10.472 -24.251 1.00 98.06 93 ILE A O 1
ATOM 715 N N . PHE A 1 94 ? 14.625 -8.657 -23.900 1.00 98.38 94 PHE A N 1
ATOM 716 C CA . PHE A 1 94 ? 14.846 -8.373 -25.312 1.00 98.38 94 PHE A CA 1
ATOM 717 C C . PHE A 1 94 ? 15.521 -9.545 -26.027 1.00 98.38 94 PHE A C 1
ATOM 719 O O . PHE A 1 94 ? 15.079 -9.916 -27.108 1.00 98.38 94 PHE A O 1
ATOM 726 N N . GLU A 1 95 ? 16.540 -10.169 -25.437 1.00 97.94 95 GLU A N 1
ATOM 727 C CA . GLU A 1 95 ? 17.218 -11.323 -26.032 1.00 97.94 95 GLU A CA 1
ATOM 728 C C . GLU A 1 95 ? 16.278 -12.512 -26.258 1.00 97.94 95 GLU A C 1
ATOM 730 O O . GLU A 1 95 ? 16.286 -13.079 -27.354 1.00 97.94 95 GLU A O 1
ATOM 735 N N . HIS A 1 96 ? 15.445 -12.859 -25.270 1.00 97.62 96 HIS A N 1
ATOM 736 C CA . HIS A 1 96 ? 14.445 -13.922 -25.408 1.00 97.62 96 HIS A CA 1
ATOM 737 C C . HIS A 1 96 ? 13.419 -13.592 -26.492 1.00 97.62 96 HIS A C 1
ATOM 739 O O . HIS A 1 96 ? 13.221 -14.371 -27.419 1.00 97.62 96 HIS A O 1
ATOM 745 N N . LEU A 1 97 ? 12.814 -12.403 -26.445 1.00 97.69 97 LEU A N 1
ATOM 746 C CA . LEU A 1 97 ? 11.841 -11.989 -27.460 1.00 97.69 97 LEU A CA 1
ATOM 747 C C . LEU A 1 97 ? 12.478 -11.897 -28.847 1.00 97.69 97 LEU A C 1
ATOM 749 O O . LEU A 1 97 ? 11.845 -12.196 -29.860 1.00 97.69 97 LEU A O 1
ATOM 753 N N . ALA A 1 98 ? 13.747 -11.502 -28.919 1.00 96.94 98 ALA A N 1
ATOM 754 C CA . ALA A 1 98 ? 14.436 -11.410 -30.182 1.00 96.94 98 ALA A CA 1
ATOM 755 C C . ALA A 1 98 ? 14.707 -12.804 -30.774 1.00 96.94 98 ALA A C 1
ATOM 757 O O . ALA A 1 98 ? 14.490 -13.030 -31.965 1.00 96.94 98 ALA A O 1
ATOM 758 N N . ARG A 1 99 ? 15.169 -13.759 -29.974 1.00 96.00 99 ARG A N 1
ATOM 759 C CA . ARG A 1 99 ? 15.570 -15.084 -30.470 1.00 96.00 99 ARG A CA 1
ATOM 760 C C . ARG A 1 99 ? 14.393 -16.039 -30.622 1.00 96.00 99 ARG A C 1
ATOM 762 O O . ARG A 1 99 ? 14.281 -16.692 -31.655 1.00 96.00 99 ARG A O 1
ATOM 769 N N . ASP A 1 100 ? 13.506 -16.040 -29.637 1.00 95.12 100 ASP A N 1
ATOM 770 C CA . ASP A 1 100 ? 12.487 -17.069 -29.439 1.00 95.12 100 ASP A CA 1
ATOM 771 C C . ASP A 1 100 ? 11.064 -16.540 -29.696 1.00 95.12 100 ASP A C 1
ATOM 773 O O . ASP A 1 100 ? 10.095 -17.289 -29.601 1.00 95.12 100 ASP A O 1
ATOM 777 N N . ALA A 1 101 ? 10.918 -15.245 -30.015 1.00 94.81 101 ALA A N 1
ATOM 778 C CA . ALA A 1 101 ? 9.653 -14.515 -30.201 1.00 94.81 101 ALA A CA 1
ATOM 779 C C . ALA A 1 101 ? 8.742 -14.429 -28.962 1.00 94.81 101 ALA A C 1
ATOM 781 O O . ALA A 1 101 ? 7.794 -13.643 -28.965 1.00 94.81 101 ALA A O 1
ATOM 782 N N . ARG A 1 102 ? 9.013 -15.214 -27.915 1.00 96.38 102 ARG A N 1
ATOM 783 C CA . ARG A 1 102 ? 8.265 -15.289 -26.658 1.00 96.38 102 ARG A CA 1
ATOM 784 C C . ARG A 1 102 ? 9.218 -15.508 -25.489 1.00 96.38 102 ARG A C 1
ATOM 786 O O . ARG A 1 102 ? 10.313 -16.038 -25.650 1.00 96.38 102 ARG A O 1
ATOM 793 N N . LEU A 1 103 ? 8.782 -15.119 -24.300 1.00 97.44 103 LEU A N 1
ATOM 794 C CA . LEU A 1 103 ? 9.482 -15.410 -23.060 1.00 97.44 103 LEU A CA 1
ATOM 795 C C . LEU A 1 103 ? 9.229 -16.866 -22.631 1.00 97.44 103 LEU A C 1
ATOM 797 O O . LEU A 1 103 ? 8.081 -17.316 -22.690 1.00 97.44 103 LEU A O 1
ATOM 801 N N . PRO A 1 104 ? 10.259 -17.602 -22.169 1.00 96.88 104 PRO A N 1
ATOM 802 C CA . PRO A 1 104 ? 10.078 -18.965 -21.680 1.00 96.88 104 PRO A CA 1
ATOM 803 C C . PRO A 1 104 ? 9.153 -19.019 -20.457 1.00 96.88 104 PRO A C 1
ATOM 805 O O . PRO A 1 104 ? 9.381 -18.307 -19.476 1.00 96.88 104 PRO A O 1
ATOM 808 N N . ALA A 1 105 ? 8.153 -19.904 -20.490 1.00 95.44 105 ALA A N 1
ATOM 809 C CA . ALA A 1 105 ? 7.184 -20.087 -19.406 1.00 95.44 105 ALA A CA 1
ATOM 810 C C . ALA A 1 105 ? 7.862 -20.406 -18.062 1.00 95.44 105 ALA A C 1
ATOM 812 O O . ALA A 1 105 ? 7.569 -19.763 -17.057 1.00 95.44 105 ALA A O 1
ATOM 813 N N . ASP A 1 106 ? 8.842 -21.314 -18.059 1.00 96.25 106 ASP A N 1
ATOM 814 C CA . ASP A 1 106 ? 9.585 -21.695 -16.849 1.00 96.25 106 ASP A CA 1
ATOM 815 C C . ASP A 1 106 ? 10.365 -20.518 -16.245 1.00 96.25 106 ASP A C 1
ATOM 817 O O . ASP A 1 106 ? 10.526 -20.416 -15.027 1.00 96.25 106 ASP A O 1
ATOM 821 N N . TRP A 1 107 ? 10.839 -19.596 -17.091 1.00 96.12 107 TRP A N 1
ATOM 822 C CA . TRP A 1 107 ? 11.556 -18.413 -16.626 1.00 96.12 107 TRP A CA 1
ATOM 823 C C . TRP A 1 107 ? 10.614 -17.396 -15.980 1.00 96.12 107 TRP A C 1
ATOM 825 O O . TRP A 1 107 ? 10.957 -16.832 -14.937 1.00 96.12 107 TRP A O 1
ATOM 835 N N . LEU A 1 108 ? 9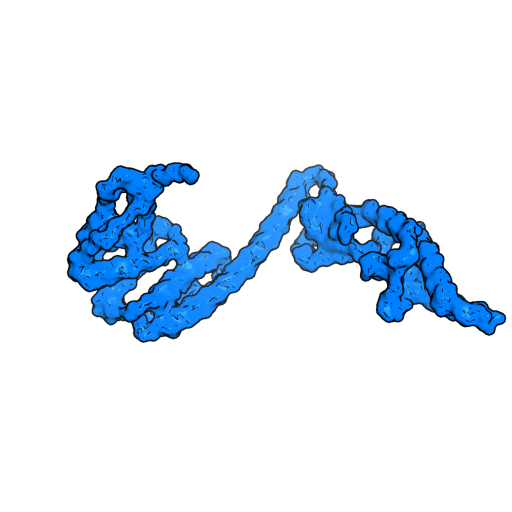.421 -17.196 -16.550 1.00 95.69 108 LEU A N 1
ATOM 836 C CA . LEU A 1 108 ? 8.375 -16.385 -15.924 1.00 95.69 108 LEU A CA 1
ATOM 837 C C . LEU A 1 108 ? 7.916 -17.001 -14.602 1.00 95.69 108 LEU A C 1
ATOM 839 O O . LEU A 1 108 ? 7.869 -16.291 -13.599 1.00 95.69 108 LEU A O 1
ATOM 843 N N . ALA A 1 109 ? 7.643 -18.310 -14.590 1.00 96.75 109 ALA A N 1
ATOM 844 C CA . ALA A 1 109 ? 7.238 -19.044 -13.394 1.00 96.75 109 ALA A CA 1
ATOM 845 C C . ALA A 1 109 ? 8.244 -18.844 -12.262 1.00 96.75 109 ALA A C 1
ATOM 847 O O . ALA A 1 109 ? 7.882 -18.318 -11.215 1.00 96.75 109 ALA A O 1
ATOM 848 N N . GLY A 1 110 ? 9.522 -19.152 -12.506 1.00 97.38 110 GLY A N 1
ATOM 849 C CA . GLY A 1 110 ? 10.564 -19.007 -11.490 1.00 97.38 110 GLY A CA 1
ATOM 850 C C . GLY A 1 110 ? 10.754 -17.560 -11.022 1.00 97.38 110 GLY A C 1
ATOM 851 O O . GLY A 1 110 ? 11.073 -17.320 -9.858 1.00 97.38 110 GLY A O 1
ATOM 852 N N . SER A 1 111 ? 10.531 -16.584 -11.908 1.00 95.94 111 SER A N 1
ATOM 853 C CA . SER A 1 111 ? 10.630 -15.164 -11.559 1.00 95.94 111 SER A CA 1
ATOM 854 C C . SER A 1 111 ? 9.471 -14.691 -10.679 1.00 95.94 111 SER A C 1
ATOM 856 O O . SER A 1 111 ? 9.698 -13.893 -9.771 1.00 95.94 111 SER A O 1
ATOM 858 N N . LEU A 1 112 ? 8.255 -15.188 -10.918 1.00 97.06 112 LEU A N 1
ATOM 859 C CA . LEU A 1 112 ? 7.086 -14.936 -10.071 1.00 97.06 112 LEU A CA 1
ATOM 860 C C . LEU A 1 112 ? 7.173 -15.701 -8.743 1.00 97.06 112 LEU A C 1
ATOM 862 O O . LEU A 1 112 ? 6.918 -15.115 -7.696 1.00 97.06 112 LEU A O 1
ATOM 866 N N . ASP A 1 113 ? 7.619 -16.956 -8.757 1.00 97.31 113 ASP A N 1
ATOM 867 C CA . ASP A 1 113 ? 7.778 -17.783 -7.551 1.00 97.31 113 ASP A CA 1
ATOM 868 C C . ASP A 1 113 ? 8.782 -17.187 -6.562 1.00 97.31 113 ASP A C 1
ATOM 870 O O . ASP A 1 113 ? 8.571 -17.214 -5.352 1.00 97.31 113 ASP A O 1
ATOM 874 N N . ALA A 1 114 ? 9.857 -16.571 -7.061 1.00 95.69 114 ALA A N 1
ATOM 875 C CA . ALA A 1 114 ? 10.813 -15.859 -6.215 1.00 95.69 114 ALA A CA 1
ATOM 876 C C . ALA A 1 114 ? 10.191 -14.658 -5.469 1.00 95.69 114 ALA A C 1
ATOM 878 O O . ALA A 1 114 ? 10.722 -14.222 -4.440 1.00 95.69 114 ALA A O 1
ATOM 879 N N . LEU A 1 115 ? 9.089 -14.115 -5.995 1.00 96.62 115 LEU A N 1
ATOM 880 C CA . LEU A 1 115 ? 8.374 -12.958 -5.462 1.00 96.62 115 LEU A CA 1
ATOM 881 C C . LEU A 1 115 ? 7.152 -13.347 -4.620 1.00 96.62 115 LEU A C 1
ATOM 883 O O . LEU A 1 115 ? 6.714 -12.526 -3.815 1.00 96.62 115 LEU A O 1
ATOM 887 N N . ASP A 1 116 ? 6.640 -14.575 -4.759 1.00 97.44 116 ASP A N 1
ATOM 888 C CA . ASP A 1 116 ? 5.475 -15.105 -4.038 1.00 97.44 116 ASP A CA 1
ATOM 889 C C . ASP A 1 116 ? 5.788 -15.458 -2.577 1.00 97.44 116 ASP A C 1
ATOM 891 O O . ASP A 1 116 ? 5.753 -16.608 -2.132 1.00 97.44 116 ASP A O 1
ATOM 895 N N . ARG A 1 117 ? 6.132 -14.430 -1.805 1.00 94.50 117 ARG A N 1
ATOM 896 C CA . ARG A 1 117 ? 6.491 -14.544 -0.395 1.00 94.50 117 ARG A CA 1
ATOM 897 C C . ARG A 1 117 ? 5.972 -13.343 0.384 1.00 94.50 117 ARG A C 1
ATOM 899 O O . ARG A 1 117 ? 6.195 -12.201 -0.017 1.00 94.50 117 ARG A O 1
ATOM 906 N N . ASP A 1 118 ? 5.364 -13.605 1.531 1.00 94.00 118 ASP A N 1
ATOM 907 C CA . ASP A 1 118 ? 4.799 -12.624 2.471 1.00 94.00 118 ASP A CA 1
ATOM 908 C C . ASP A 1 118 ? 5.716 -12.339 3.682 1.00 94.00 118 ASP A C 1
ATOM 910 O O . ASP A 1 118 ? 5.442 -11.456 4.493 1.00 94.00 118 ASP A O 1
ATOM 914 N N . ASP A 1 119 ? 6.845 -13.044 3.798 1.00 91.62 119 ASP A N 1
ATOM 915 C CA . ASP A 1 119 ? 7.828 -12.836 4.866 1.00 91.62 119 ASP A CA 1
ATOM 916 C C . ASP A 1 119 ? 8.712 -11.591 4.651 1.00 91.62 119 ASP A C 1
ATOM 918 O O . ASP A 1 119 ? 8.937 -11.159 3.527 1.00 91.62 119 ASP A O 1
ATOM 922 N N . GLY A 1 120 ? 9.300 -11.046 5.716 1.00 91.44 120 GLY A N 1
ATOM 923 C CA . GLY A 1 120 ? 10.272 -9.948 5.631 1.00 91.44 120 GLY A CA 1
ATOM 924 C C . GLY A 1 120 ? 9.791 -8.632 6.237 1.00 91.44 120 GLY A C 1
ATOM 925 O O . GLY A 1 120 ? 8.723 -8.549 6.849 1.00 91.44 120 GLY A O 1
ATOM 926 N N . ASP A 1 121 ? 10.636 -7.610 6.130 1.00 89.38 121 ASP A N 1
ATOM 927 C CA . ASP A 1 121 ? 10.322 -6.248 6.557 1.00 89.38 121 ASP A CA 1
ATOM 928 C C . ASP A 1 121 ? 9.629 -5.444 5.442 1.00 89.38 121 ASP A C 1
ATOM 930 O O . ASP A 1 121 ? 9.411 -5.924 4.329 1.00 89.38 121 ASP A O 1
ATOM 934 N N . ILE A 1 122 ? 9.249 -4.203 5.756 1.00 88.44 122 ILE A N 1
ATOM 935 C CA . ILE A 1 122 ? 8.538 -3.315 4.825 1.00 88.44 122 ILE A CA 1
ATOM 936 C C . ILE A 1 122 ? 9.339 -3.100 3.538 1.00 88.44 122 ILE A C 1
ATOM 938 O O . ILE A 1 122 ? 8.759 -3.147 2.457 1.00 88.44 122 ILE A O 1
ATOM 942 N N . ASP A 1 123 ? 10.651 -2.896 3.638 1.00 87.94 123 ASP A N 1
ATOM 943 C CA . ASP A 1 123 ? 11.491 -2.615 2.473 1.00 87.94 123 ASP A CA 1
ATOM 944 C C . ASP A 1 123 ? 11.600 -3.852 1.569 1.00 87.94 123 ASP A C 1
ATOM 946 O O . ASP A 1 123 ? 11.440 -3.746 0.350 1.00 87.94 123 ASP A O 1
ATOM 950 N N . THR A 1 124 ? 11.741 -5.043 2.163 1.00 92.38 124 THR A N 1
ATOM 951 C CA . THR A 1 124 ? 11.699 -6.328 1.449 1.00 92.38 124 THR A CA 1
ATOM 952 C C . THR A 1 124 ? 10.374 -6.505 0.703 1.00 92.38 124 THR A C 1
ATOM 954 O O . THR A 1 124 ? 10.367 -6.850 -0.482 1.00 92.38 124 THR A O 1
ATOM 957 N N . LEU A 1 125 ? 9.242 -6.254 1.368 1.00 94.19 125 LEU A N 1
ATOM 958 C CA . LEU A 1 125 ? 7.911 -6.396 0.769 1.00 94.19 125 LEU A CA 1
ATOM 959 C C . LEU A 1 125 ? 7.661 -5.357 -0.332 1.00 94.19 125 LEU A C 1
ATOM 961 O O . LEU A 1 125 ? 7.149 -5.709 -1.393 1.00 94.19 125 LEU A O 1
ATOM 965 N N . MET A 1 126 ? 8.093 -4.104 -0.150 1.00 92.75 126 MET A N 1
ATOM 966 C CA . MET A 1 126 ? 8.023 -3.077 -1.198 1.00 92.75 126 MET A CA 1
ATOM 967 C C . MET A 1 126 ? 8.858 -3.453 -2.429 1.00 92.75 126 MET A C 1
ATOM 969 O O . MET A 1 126 ? 8.418 -3.251 -3.567 1.00 92.75 126 MET A O 1
ATOM 973 N N . GLN A 1 127 ? 10.048 -4.028 -2.229 1.00 91.44 127 GLN A N 1
ATOM 974 C CA . GLN A 1 127 ? 10.895 -4.481 -3.330 1.00 91.44 127 GLN A CA 1
ATOM 975 C C . GLN A 1 127 ? 10.250 -5.643 -4.095 1.00 91.44 127 GLN A C 1
ATOM 977 O O . GLN A 1 127 ? 10.275 -5.645 -5.330 1.00 91.44 127 GLN A O 1
ATOM 982 N N . ARG A 1 128 ? 9.629 -6.599 -3.389 1.00 95.25 128 ARG A N 1
ATOM 983 C CA . ARG A 1 128 ? 8.870 -7.690 -4.020 1.00 95.25 128 ARG A CA 1
ATOM 984 C C . ARG A 1 128 ? 7.676 -7.159 -4.798 1.00 95.25 128 ARG A C 1
ATOM 986 O O . ARG A 1 128 ? 7.553 -7.485 -5.972 1.00 95.25 128 ARG A O 1
ATOM 993 N N . LEU A 1 129 ? 6.876 -6.275 -4.202 1.00 95.94 129 LEU A N 1
ATOM 994 C CA . LEU A 1 129 ? 5.728 -5.641 -4.857 1.00 95.94 129 LEU A CA 1
ATOM 995 C C . LEU A 1 129 ? 6.139 -4.932 -6.156 1.00 95.94 129 LEU A C 1
ATOM 997 O O . LEU A 1 129 ? 5.506 -5.091 -7.197 1.00 95.94 129 LEU A O 1
ATOM 1001 N N . SER A 1 130 ? 7.254 -4.203 -6.119 1.00 95.00 130 SER A N 1
ATOM 1002 C CA . SER A 1 130 ? 7.828 -3.556 -7.303 1.00 95.00 130 SER A CA 1
ATOM 1003 C C . SER A 1 130 ? 8.241 -4.578 -8.367 1.00 95.00 130 SER A C 1
ATOM 1005 O O . SER A 1 130 ? 7.988 -4.372 -9.551 1.00 95.00 130 SER A O 1
ATOM 1007 N N . GLY A 1 131 ? 8.840 -5.701 -7.957 1.00 95.06 131 GLY A N 1
ATOM 1008 C CA . GLY A 1 131 ? 9.166 -6.819 -8.843 1.00 95.06 131 GLY A CA 1
ATOM 1009 C C . GLY A 1 131 ? 7.931 -7.449 -9.493 1.00 95.06 131 GLY A C 1
ATOM 1010 O O . GLY A 1 131 ? 7.930 -7.669 -10.702 1.00 95.06 131 GLY A O 1
ATOM 1011 N N . VAL A 1 132 ? 6.866 -7.683 -8.722 1.00 97.00 132 VAL A N 1
ATOM 1012 C CA . VAL A 1 132 ? 5.612 -8.269 -9.222 1.00 97.00 132 VAL A CA 1
ATOM 1013 C C . VAL A 1 132 ? 4.974 -7.351 -10.258 1.00 97.00 132 VAL A C 1
ATOM 1015 O O . VAL A 1 132 ? 4.565 -7.822 -11.314 1.00 97.00 132 VAL A O 1
ATOM 1018 N N . ARG A 1 133 ? 4.985 -6.031 -10.032 1.00 96.81 133 ARG A N 1
ATOM 1019 C CA . ARG A 1 133 ? 4.462 -5.043 -10.991 1.00 96.81 133 ARG A CA 1
ATOM 1020 C C . ARG A 1 133 ? 5.211 -5.017 -12.318 1.00 96.81 133 ARG A C 1
ATOM 1022 O O . ARG A 1 133 ? 4.587 -4.820 -13.359 1.00 96.81 133 ARG A O 1
ATOM 1029 N N . ILE A 1 134 ? 6.526 -5.248 -12.304 1.00 95.94 134 ILE A N 1
ATOM 1030 C CA . ILE A 1 134 ? 7.300 -5.419 -13.543 1.00 95.94 134 ILE A CA 1
ATOM 1031 C C . ILE A 1 134 ? 6.765 -6.629 -14.316 1.00 95.94 134 ILE A C 1
ATOM 1033 O O . ILE A 1 134 ? 6.467 -6.517 -15.503 1.00 95.94 134 ILE A O 1
ATOM 1037 N N . TRP A 1 135 ? 6.595 -7.772 -13.649 1.00 96.62 13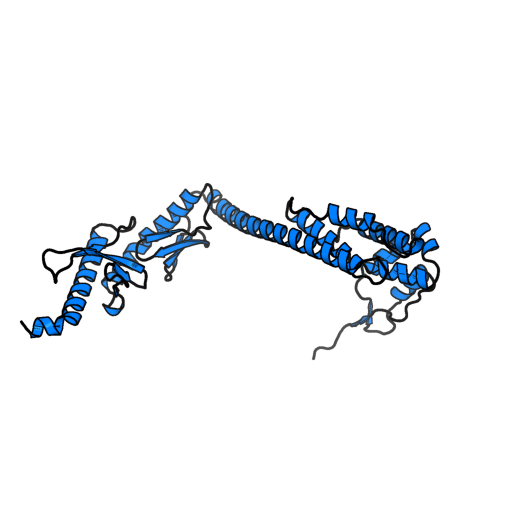5 TRP A N 1
ATOM 1038 C CA . TRP A 1 135 ? 6.106 -8.987 -14.303 1.00 96.62 135 TRP A CA 1
ATOM 1039 C C . TRP A 1 135 ? 4.640 -8.904 -14.725 1.00 96.62 135 TRP A C 1
ATOM 1041 O O . TRP A 1 135 ? 4.305 -9.414 -15.788 1.00 96.62 135 TRP A O 1
ATOM 1051 N N . ALA A 1 136 ? 3.791 -8.202 -13.974 1.00 96.00 136 ALA A N 1
ATOM 1052 C CA . ALA A 1 136 ? 2.418 -7.908 -14.372 1.00 96.00 136 ALA A CA 1
ATOM 1053 C C . ALA A 1 136 ? 2.379 -7.069 -15.661 1.00 96.00 136 ALA A C 1
ATOM 1055 O O . ALA A 1 136 ? 1.625 -7.383 -16.582 1.00 96.00 136 ALA A O 1
ATOM 1056 N N . TYR A 1 137 ? 3.241 -6.048 -15.767 1.00 96.19 137 TYR A N 1
ATOM 1057 C CA . TYR A 1 137 ? 3.389 -5.262 -16.993 1.00 96.19 137 TYR A CA 1
ATOM 1058 C C . TYR A 1 137 ? 3.856 -6.134 -18.167 1.00 96.19 137 TYR A C 1
ATOM 1060 O O . TYR A 1 137 ? 3.257 -6.092 -19.238 1.00 96.19 137 TYR A O 1
ATOM 1068 N N . VAL A 1 138 ? 4.888 -6.959 -17.959 1.00 96.62 138 VAL A N 1
ATOM 1069 C CA . VAL A 1 138 ? 5.425 -7.886 -18.971 1.00 96.62 138 VAL A CA 1
ATOM 1070 C C . VAL A 1 138 ? 4.365 -8.894 -19.433 1.00 96.62 138 VAL A C 1
ATOM 1072 O O . VAL A 1 138 ? 4.214 -9.105 -20.633 1.00 96.62 138 VAL A O 1
ATOM 1075 N N . ALA A 1 139 ? 3.592 -9.473 -18.512 1.00 95.75 139 ALA A N 1
ATOM 1076 C CA . ALA A 1 139 ? 2.519 -10.426 -18.807 1.00 95.75 139 ALA A CA 1
ATOM 1077 C C . ALA A 1 139 ? 1.341 -9.799 -19.574 1.00 95.75 139 ALA A C 1
ATOM 1079 O O . ALA A 1 139 ? 0.617 -10.501 -20.283 1.00 95.75 139 ALA A O 1
ATOM 1080 N N . ALA A 1 140 ? 1.151 -8.483 -19.447 1.00 95.56 140 ALA A N 1
ATOM 1081 C CA . ALA A 1 140 ? 0.144 -7.727 -20.184 1.00 95.56 140 ALA A CA 1
ATOM 1082 C C . ALA A 1 140 ? 0.582 -7.340 -21.607 1.00 95.56 140 ALA A C 1
ATOM 1084 O O . ALA A 1 140 ? -0.252 -6.879 -22.392 1.00 95.56 140 ALA A O 1
ATOM 1085 N N . ARG A 1 141 ? 1.865 -7.506 -21.969 1.00 95.94 141 ARG A N 1
ATOM 1086 C CA . ARG A 1 141 ? 2.340 -7.184 -23.321 1.00 95.94 141 ARG A CA 1
ATOM 1087 C C . ARG A 1 141 ? 1.828 -8.227 -24.324 1.00 95.94 141 ARG A C 1
ATOM 1089 O O . ARG A 1 141 ? 2.070 -9.422 -24.135 1.00 95.94 141 ARG A O 1
ATOM 1096 N N . PRO A 1 142 ? 1.144 -7.798 -25.402 1.00 92.62 142 PRO A N 1
ATOM 1097 C CA . PRO A 1 142 ? 0.691 -8.710 -26.442 1.00 92.62 142 PRO A CA 1
ATOM 1098 C C . PRO A 1 142 ? 1.871 -9.460 -27.049 1.00 92.62 142 PRO A C 1
ATOM 1100 O O . PRO A 1 142 ? 2.930 -8.875 -27.268 1.00 92.62 142 PRO A O 1
ATOM 1103 N N . ASP A 1 143 ? 1.676 -10.742 -27.343 1.00 92.25 143 ASP A N 1
ATOM 1104 C CA . ASP A 1 143 ? 2.660 -11.559 -28.053 1.00 92.25 143 ASP A CA 1
ATOM 1105 C C . ASP A 1 143 ? 4.026 -11.697 -27.359 1.00 92.25 143 ASP A C 1
ATOM 1107 O O . ASP A 1 143 ? 5.006 -12.051 -28.007 1.00 92.25 143 ASP A O 1
ATOM 1111 N N . TRP A 1 144 ? 4.133 -11.443 -26.053 1.00 96.56 144 TRP A N 1
ATOM 1112 C CA . TRP A 1 144 ? 5.378 -11.682 -25.308 1.00 96.56 144 TRP A CA 1
ATOM 1113 C C . TRP A 1 144 ? 5.392 -13.035 -24.604 1.00 96.56 144 TRP A C 1
ATOM 1115 O O . TRP A 1 144 ? 6.458 -13.591 -24.356 1.00 96.56 144 TRP A O 1
ATOM 1125 N N . THR A 1 145 ? 4.223 -13.606 -24.333 1.00 95.31 145 THR A N 1
ATOM 1126 C CA . THR A 1 145 ? 4.043 -14.920 -23.704 1.00 95.31 145 THR A CA 1
ATOM 1127 C C . THR A 1 145 ? 3.034 -15.748 -24.509 1.00 95.31 145 THR A C 1
ATOM 1129 O O . THR A 1 145 ? 2.359 -15.213 -25.393 1.00 95.31 145 THR A O 1
ATOM 1132 N N . SER A 1 146 ? 2.967 -17.062 -24.273 1.00 90.06 146 SER A N 1
ATOM 1133 C CA . SER A 1 146 ? 1.942 -17.926 -24.882 1.00 90.06 146 SER A CA 1
ATOM 1134 C C . SER A 1 146 ? 0.560 -17.668 -24.275 1.00 90.06 146 SER A C 1
ATOM 1136 O O . SER A 1 146 ? -0.402 -17.469 -25.009 1.00 90.06 146 SER A O 1
ATOM 1138 N N . ASP A 1 147 ? 0.499 -17.586 -22.943 1.00 89.94 147 ASP A N 1
ATOM 1139 C CA . ASP A 1 147 ? -0.740 -17.557 -22.159 1.00 89.94 147 ASP A CA 1
ATOM 1140 C C . ASP A 1 147 ? -0.793 -16.309 -21.266 1.00 89.94 147 ASP A C 1
ATOM 1142 O O . ASP A 1 147 ? -0.730 -16.370 -20.039 1.00 89.94 147 ASP A O 1
ATOM 1146 N N . GLY A 1 148 ? -0.863 -15.129 -21.891 1.00 91.44 148 GLY A N 1
ATOM 1147 C CA . GLY A 1 148 ? -0.785 -13.843 -21.185 1.00 91.44 148 GLY A CA 1
ATOM 1148 C C . GLY A 1 148 ? -1.813 -13.671 -20.062 1.00 91.44 148 GLY A C 1
ATOM 1149 O O . GLY A 1 148 ? -1.488 -13.085 -19.032 1.00 91.44 148 GLY A O 1
ATOM 1150 N N . THR A 1 149 ? -3.026 -14.212 -20.222 1.00 94.44 149 THR A N 1
ATOM 1151 C CA . THR A 1 149 ? -4.084 -14.147 -19.200 1.00 94.44 149 THR A CA 1
ATOM 1152 C C . THR A 1 149 ? -3.706 -14.904 -17.930 1.00 94.44 149 THR A C 1
ATOM 1154 O O . THR A 1 149 ? -3.833 -14.345 -16.844 1.00 94.44 149 THR A O 1
ATOM 1157 N N . GLU A 1 150 ? -3.173 -16.122 -18.052 1.00 95.81 150 GLU A N 1
ATOM 1158 C CA . GLU A 1 150 ? -2.754 -16.930 -16.900 1.00 95.81 150 GLU A CA 1
ATOM 1159 C C . GLU A 1 150 ? -1.643 -16.224 -16.111 1.00 95.81 150 GLU A C 1
ATOM 1161 O O . GLU A 1 150 ? -1.703 -16.107 -14.886 1.00 95.81 150 GLU A O 1
ATOM 1166 N N . TRP A 1 151 ? -0.653 -15.666 -16.816 1.00 97.06 151 TRP A N 1
ATOM 1167 C CA . TRP A 1 151 ? 0.436 -14.924 -16.177 1.00 97.06 151 TRP A CA 1
ATOM 1168 C C . TRP A 1 151 ? -0.039 -13.647 -15.484 1.00 97.06 151 TRP A C 1
ATOM 1170 O O . TRP A 1 151 ? 0.462 -13.317 -14.409 1.00 97.06 151 TRP A O 1
ATOM 1180 N N . GLN A 1 152 ? -1.010 -12.939 -16.065 1.00 97.00 152 GLN A N 1
ATOM 1181 C CA . GLN A 1 152 ? -1.608 -11.759 -15.441 1.00 97.00 152 GLN A CA 1
ATOM 1182 C C . GLN A 1 152 ? -2.389 -12.118 -14.174 1.00 97.00 152 GLN A C 1
ATOM 1184 O O . GLN A 1 152 ? -2.254 -11.425 -13.168 1.00 97.00 152 GLN A O 1
ATOM 1189 N N . GLU A 1 153 ? -3.174 -13.197 -14.200 1.00 97.62 153 GLU A N 1
ATOM 1190 C CA . GLU A 1 153 ? -3.916 -13.682 -13.030 1.00 97.62 153 GLU A CA 1
ATOM 1191 C C . GLU A 1 153 ? -2.968 -14.111 -11.908 1.00 97.62 153 GLU A C 1
ATOM 1193 O O . GLU A 1 153 ? -3.141 -13.698 -10.760 1.00 97.62 153 GLU A O 1
ATOM 1198 N N . ARG A 1 154 ? -1.909 -14.856 -12.246 1.00 97.75 154 ARG A N 1
ATOM 1199 C CA . ARG A 1 154 ? -0.879 -15.260 -11.284 1.00 97.75 154 ARG A CA 1
ATOM 1200 C C . ARG A 1 154 ? -0.147 -14.060 -10.687 1.00 97.75 154 ARG A C 1
ATOM 1202 O O . ARG A 1 154 ? 0.027 -14.002 -9.473 1.00 97.75 154 ARG A O 1
ATOM 1209 N N . ALA A 1 155 ? 0.257 -13.089 -11.508 1.00 97.75 155 ALA A N 1
ATOM 1210 C CA . ALA A 1 155 ? 0.904 -11.873 -11.021 1.00 97.75 155 ALA A CA 1
ATOM 1211 C C . ALA A 1 155 ? -0.022 -11.070 -10.091 1.00 97.75 155 ALA A C 1
ATOM 1213 O O . ALA A 1 155 ? 0.441 -10.588 -9.061 1.00 97.75 155 ALA A O 1
ATOM 1214 N N . ARG A 1 156 ? -1.325 -10.987 -10.402 1.00 98.00 156 ARG A N 1
ATOM 1215 C CA . ARG A 1 156 ? -2.332 -10.355 -9.533 1.00 98.00 156 ARG A CA 1
ATOM 1216 C C . ARG A 1 156 ? -2.455 -11.042 -8.181 1.00 98.00 156 ARG A C 1
ATOM 1218 O O . ARG A 1 156 ? -2.397 -10.367 -7.165 1.00 98.00 156 ARG A O 1
ATOM 1225 N N . ALA A 1 157 ? -2.572 -12.369 -8.166 1.00 98.31 157 ALA A N 1
ATOM 1226 C CA . ALA A 1 157 ? -2.688 -13.123 -6.920 1.00 98.31 157 ALA A CA 1
ATOM 1227 C C . ALA A 1 157 ? -1.470 -12.904 -6.003 1.00 98.31 157 ALA A C 1
ATOM 1229 O O . ALA A 1 157 ? -1.616 -12.754 -4.790 1.00 98.31 157 ALA A O 1
ATOM 1230 N N . ILE A 1 158 ? -0.270 -12.838 -6.590 1.00 98.31 158 ILE A N 1
ATOM 1231 C CA . ILE A 1 158 ? 0.958 -12.534 -5.850 1.00 98.31 158 ILE A CA 1
ATOM 1232 C C . ILE A 1 158 ? 0.970 -11.069 -5.386 1.00 98.31 158 ILE A C 1
ATOM 1234 O O . ILE A 1 158 ? 1.354 -10.798 -4.249 1.00 98.31 158 ILE A O 1
ATOM 1238 N N . GLU A 1 159 ? 0.552 -10.121 -6.233 1.00 97.75 159 GLU A N 1
ATOM 1239 C CA . GLU A 1 159 ? 0.468 -8.698 -5.875 1.00 97.75 159 GLU A CA 1
ATOM 1240 C C . GLU A 1 159 ? -0.465 -8.481 -4.681 1.00 97.75 159 GLU A C 1
ATOM 1242 O O . GLU A 1 159 ? -0.057 -7.822 -3.724 1.00 97.75 159 GLU A O 1
ATOM 1247 N N . ASP A 1 160 ? -1.656 -9.082 -4.702 1.00 98.06 160 ASP A N 1
ATOM 1248 C CA . ASP A 1 160 ? -2.639 -8.994 -3.620 1.00 98.06 160 ASP A CA 1
ATOM 1249 C C . ASP A 1 160 ? -2.050 -9.536 -2.308 1.00 98.06 160 ASP A C 1
ATOM 1251 O O . ASP A 1 160 ? -2.005 -8.827 -1.303 1.00 98.06 160 ASP A O 1
ATOM 1255 N N . LYS A 1 161 ? -1.467 -10.743 -2.339 1.00 97.88 161 LYS A N 1
ATOM 1256 C CA . LYS A 1 161 ? -0.830 -11.365 -1.166 1.00 97.88 161 LYS A CA 1
ATOM 1257 C C . LYS A 1 161 ? 0.299 -10.510 -0.574 1.00 97.88 161 LYS A C 1
ATOM 1259 O O . LYS A 1 161 ? 0.373 -10.329 0.641 1.00 97.88 161 LYS A O 1
ATOM 1264 N N . VAL A 1 162 ? 1.198 -9.987 -1.412 1.00 97.44 162 VAL A N 1
ATOM 1265 C CA . VAL A 1 162 ? 2.325 -9.151 -0.955 1.00 97.44 162 VAL A CA 1
ATOM 1266 C C . VAL A 1 162 ? 1.831 -7.791 -0.451 1.00 97.44 162 VAL A C 1
ATOM 1268 O O . VAL A 1 162 ? 2.373 -7.264 0.523 1.00 97.44 162 VAL A O 1
ATOM 1271 N N . SER A 1 163 ? 0.809 -7.220 -1.092 1.00 96.06 163 SER A N 1
ATOM 1272 C CA . SER A 1 163 ? 0.187 -5.957 -0.688 1.00 96.06 163 SER A CA 1
ATOM 1273 C C . SER A 1 163 ? -0.484 -6.068 0.682 1.00 96.06 163 SER A C 1
ATOM 1275 O O . SER A 1 163 ? -0.288 -5.186 1.522 1.00 96.06 163 SER A O 1
ATOM 1277 N N . ASP A 1 164 ? -1.205 -7.159 0.941 1.00 97.38 164 ASP A N 1
ATOM 1278 C CA . ASP A 1 164 ? -1.835 -7.422 2.237 1.00 97.38 164 ASP A CA 1
ATOM 1279 C C . ASP A 1 164 ? -0.784 -7.556 3.347 1.00 97.38 164 ASP A C 1
ATOM 1281 O O . ASP A 1 164 ? -0.846 -6.845 4.354 1.00 97.38 164 ASP A O 1
ATOM 1285 N N . ALA A 1 165 ? 0.262 -8.359 3.124 1.00 96.56 165 ALA A N 1
ATOM 1286 C CA . ALA A 1 165 ? 1.371 -8.490 4.070 1.00 96.56 165 ALA A CA 1
ATOM 1287 C C . ALA A 1 165 ? 2.065 -7.140 4.345 1.00 96.56 165 ALA A C 1
ATOM 1289 O O . ALA A 1 165 ? 2.393 -6.806 5.487 1.00 96.56 165 ALA A O 1
ATOM 1290 N N . LEU A 1 166 ? 2.269 -6.319 3.309 1.00 94.31 166 LEU A N 1
ATOM 1291 C CA . LEU A 1 166 ? 2.833 -4.977 3.454 1.00 94.31 166 LEU A CA 1
ATOM 1292 C C . LEU A 1 166 ? 1.915 -4.067 4.283 1.00 94.31 166 LEU A C 1
ATOM 1294 O O . LEU A 1 166 ? 2.402 -3.319 5.136 1.00 94.31 166 LEU A O 1
ATOM 1298 N N . HIS A 1 167 ? 0.603 -4.132 4.058 1.00 93.94 167 HIS A N 1
ATOM 1299 C CA . HIS A 1 167 ? -0.384 -3.354 4.800 1.00 93.94 167 HIS A CA 1
ATOM 1300 C C . HIS A 1 167 ? -0.389 -3.711 6.291 1.00 93.94 167 HIS A C 1
ATOM 1302 O O . HIS A 1 167 ? -0.358 -2.814 7.142 1.00 93.94 167 HIS A O 1
ATOM 1308 N N . GLU A 1 168 ? -0.350 -5.003 6.620 1.00 93.00 168 GLU A N 1
ATOM 1309 C CA . GLU A 1 168 ? -0.236 -5.479 8.000 1.00 93.00 168 GLU A CA 1
ATOM 1310 C C . GLU A 1 168 ? 1.036 -4.942 8.676 1.00 93.00 168 GLU A C 1
ATOM 1312 O O . GLU A 1 168 ? 0.977 -4.391 9.780 1.00 93.00 168 GLU A O 1
ATOM 1317 N N . ARG A 1 169 ? 2.191 -5.006 7.993 1.00 88.12 169 ARG A N 1
ATOM 1318 C CA . ARG A 1 169 ? 3.473 -4.497 8.517 1.00 88.12 169 ARG A CA 1
ATOM 1319 C C . ARG A 1 169 ? 3.490 -2.984 8.693 1.00 88.12 169 ARG A C 1
ATOM 1321 O O . ARG A 1 169 ? 4.043 -2.491 9.679 1.00 88.12 169 ARG A O 1
ATOM 1328 N N . LEU A 1 170 ? 2.907 -2.235 7.758 1.00 84.94 170 LEU A N 1
ATOM 1329 C CA . LEU A 1 170 ? 2.775 -0.783 7.876 1.00 84.94 170 LEU A CA 1
ATOM 1330 C C . LEU A 1 170 ? 1.909 -0.424 9.082 1.00 84.94 170 LEU A C 1
ATOM 1332 O O . LEU A 1 170 ? 2.323 0.405 9.893 1.00 84.94 170 LEU A O 1
ATOM 1336 N N . THR A 1 171 ? 0.763 -1.088 9.233 1.00 85.00 171 THR A N 1
ATOM 1337 C CA . THR A 1 171 ? -0.143 -0.900 10.371 1.00 85.00 171 THR A CA 1
ATOM 1338 C C . THR A 1 171 ? 0.571 -1.179 11.692 1.00 85.00 171 THR A C 1
ATOM 1340 O O . THR A 1 171 ? 0.580 -0.315 12.571 1.00 85.00 171 THR A O 1
ATOM 1343 N N . ALA A 1 172 ? 1.271 -2.312 11.799 1.00 80.56 172 ALA A N 1
ATOM 1344 C CA . ALA A 1 172 ? 2.070 -2.651 12.975 1.00 80.56 172 ALA A CA 1
ATOM 1345 C C . ALA A 1 172 ? 3.148 -1.588 13.272 1.00 80.56 172 ALA A C 1
ATOM 1347 O O . ALA A 1 172 ? 3.233 -1.089 14.391 1.00 80.56 172 ALA A O 1
ATOM 1348 N N . ARG A 1 173 ? 3.907 -1.133 12.261 1.00 73.94 173 ARG A N 1
ATOM 1349 C CA . ARG A 1 173 ? 4.944 -0.099 12.442 1.00 73.94 173 ARG A CA 1
ATOM 1350 C C . ARG A 1 173 ? 4.370 1.246 12.881 1.00 73.94 173 ARG A C 1
ATOM 1352 O O . ARG A 1 173 ? 5.045 1.972 13.609 1.00 73.94 173 ARG A O 1
ATOM 1359 N N . PHE A 1 174 ? 3.176 1.625 12.428 1.00 67.25 174 PHE A N 1
ATOM 1360 C CA . PHE A 1 174 ? 2.516 2.850 12.890 1.00 67.25 174 PHE A CA 1
ATOM 1361 C C . PHE A 1 174 ? 2.115 2.752 14.364 1.00 67.25 174 PHE A C 1
ATOM 1363 O O . PHE A 1 174 ? 2.333 3.712 15.109 1.00 67.25 174 PHE A O 1
ATOM 1370 N N . VAL A 1 175 ? 1.603 1.595 14.792 1.00 70.56 175 VAL A N 1
ATOM 1371 C CA . VAL A 1 175 ? 1.308 1.311 16.204 1.00 70.56 175 VAL A CA 1
ATOM 1372 C C . VAL A 1 175 ? 2.593 1.364 17.037 1.00 70.56 175 VAL A C 1
ATOM 1374 O O . VAL A 1 175 ? 2.651 2.111 18.014 1.00 70.56 175 VAL A O 1
ATOM 1377 N N . ASP A 1 176 ? 3.660 0.699 16.592 1.00 64.88 176 ASP A N 1
ATOM 1378 C CA . ASP A 1 176 ? 4.950 0.675 17.291 1.00 64.88 176 ASP A CA 1
ATOM 1379 C C . ASP A 1 176 ? 5.604 2.057 17.374 1.00 64.88 176 ASP A C 1
ATOM 1381 O O . ASP A 1 176 ? 6.156 2.432 18.405 1.00 64.88 176 ASP A O 1
ATOM 1385 N N . ARG A 1 177 ? 5.546 2.863 16.305 1.00 58.94 177 ARG A N 1
ATOM 1386 C CA . ARG A 1 177 ? 6.149 4.207 16.296 1.00 58.94 177 ARG A CA 1
ATOM 1387 C C . ARG A 1 177 ? 5.406 5.156 17.236 1.00 58.94 177 ARG A C 1
ATOM 1389 O O . ARG A 1 177 ? 6.048 5.978 17.889 1.00 58.94 177 ARG A O 1
ATOM 1396 N N . ARG A 1 178 ? 4.080 5.017 17.329 1.00 57.66 178 ARG A N 1
ATOM 1397 C CA . ARG A 1 178 ? 3.243 5.731 18.301 1.00 57.66 178 ARG A CA 1
ATOM 1398 C C . ARG A 1 178 ? 3.580 5.296 19.728 1.00 57.66 178 ARG A C 1
ATOM 1400 O O . ARG A 1 178 ? 3.777 6.160 20.577 1.00 57.66 178 ARG A O 1
ATOM 1407 N N . ALA A 1 179 ? 3.739 3.994 19.968 1.00 57.41 179 ALA A N 1
ATOM 1408 C CA . ALA A 1 179 ? 4.176 3.459 21.257 1.00 57.41 179 ALA A CA 1
ATOM 1409 C C . ALA A 1 179 ? 5.584 3.953 21.645 1.00 57.41 179 ALA A C 1
ATOM 1411 O O . ALA A 1 179 ? 5.778 4.435 22.752 1.00 57.41 179 ALA A O 1
ATOM 1412 N N . ALA A 1 180 ? 6.545 3.947 20.719 1.00 54.16 180 ALA A N 1
ATOM 1413 C CA . ALA A 1 180 ? 7.911 4.419 20.959 1.00 54.16 180 ALA A CA 1
ATOM 1414 C C . ALA A 1 180 ? 8.010 5.945 21.153 1.00 54.16 180 ALA A C 1
ATOM 1416 O O . ALA A 1 180 ? 8.894 6.432 21.857 1.00 54.16 180 ALA A O 1
ATOM 1417 N N . GLN A 1 181 ? 7.134 6.728 20.513 1.00 54.78 181 GLN A N 1
ATOM 1418 C CA . GLN A 1 181 ? 7.047 8.172 20.743 1.00 54.78 181 GLN A CA 1
ATOM 1419 C C . GLN A 1 181 ? 6.444 8.481 22.117 1.00 54.78 181 GLN A C 1
ATOM 1421 O O . GLN A 1 181 ? 6.980 9.341 22.807 1.00 54.78 181 GLN A O 1
ATOM 1426 N N . LEU A 1 182 ? 5.413 7.738 22.533 1.00 53.03 182 LEU A N 1
ATOM 1427 C CA . LEU A 1 182 ? 4.925 7.740 23.914 1.00 53.03 182 LEU A CA 1
ATOM 1428 C C . LEU A 1 182 ? 6.064 7.396 24.894 1.00 53.03 182 LEU A C 1
ATOM 1430 O O . LEU A 1 182 ? 6.303 8.163 25.817 1.00 53.03 182 LEU A O 1
ATOM 1434 N N . MET A 1 183 ? 6.830 6.326 24.647 1.00 51.41 183 MET A N 1
ATOM 1435 C CA . MET A 1 183 ? 7.959 5.900 25.496 1.00 51.41 183 MET A CA 1
ATOM 1436 C C . MET A 1 183 ? 9.040 6.978 25.653 1.00 51.41 183 MET A C 1
ATOM 1438 O O . MET A 1 183 ? 9.442 7.273 26.770 1.00 51.41 183 MET A O 1
ATOM 1442 N N . ARG A 1 184 ? 9.484 7.636 24.571 1.00 51.12 184 ARG A N 1
ATOM 1443 C CA . ARG A 1 184 ? 10.497 8.710 24.672 1.00 51.12 184 ARG A CA 1
ATOM 1444 C C . ARG A 1 184 ? 10.014 9.922 25.471 1.00 51.12 184 ARG A C 1
ATOM 1446 O O . ARG A 1 184 ? 10.820 10.558 26.143 1.00 51.12 184 ARG A O 1
ATOM 1453 N N . THR A 1 185 ? 8.723 10.237 25.407 1.00 48.34 185 THR A N 1
ATOM 1454 C CA . THR A 1 185 ? 8.112 11.277 26.247 1.00 48.34 185 THR A CA 1
ATOM 1455 C C . THR A 1 185 ? 8.005 10.827 27.710 1.00 48.34 185 THR A C 1
ATOM 1457 O O . THR A 1 185 ? 8.136 11.655 28.603 1.00 48.34 185 THR A O 1
ATOM 1460 N N . LEU A 1 186 ? 7.841 9.523 27.964 1.00 42.00 186 LEU A N 1
ATOM 1461 C CA . LEU A 1 186 ? 7.791 8.933 29.308 1.00 42.00 186 LEU A CA 1
ATOM 1462 C C . LEU A 1 186 ? 9.179 8.772 29.963 1.00 42.00 186 LEU A C 1
ATOM 1464 O O . LEU A 1 186 ? 9.283 8.899 31.179 1.00 42.00 186 LEU A O 1
ATOM 1468 N N . GLU A 1 187 ? 10.234 8.497 29.189 1.00 47.75 187 GLU A N 1
ATOM 1469 C CA . GLU A 1 187 ? 11.608 8.284 29.683 1.00 47.75 187 GLU A CA 1
ATOM 1470 C C . GLU A 1 187 ? 12.449 9.573 29.744 1.00 47.75 187 GLU A C 1
ATOM 1472 O O . GLU A 1 187 ? 13.395 9.651 30.524 1.00 47.75 187 GLU A O 1
ATOM 1477 N N . GLY A 1 188 ? 12.128 10.583 28.926 1.00 43.75 188 GLY A N 1
ATOM 1478 C CA . GLY A 1 188 ? 12.886 11.838 28.829 1.00 43.75 188 GLY A CA 1
ATOM 1479 C C . GLY A 1 188 ? 12.486 12.939 29.820 1.00 43.75 188 GLY A C 1
ATOM 1480 O O . GLY A 1 188 ? 13.103 14.003 29.804 1.00 43.75 188 GLY A O 1
ATOM 1481 N N . GLY A 1 189 ? 11.460 12.719 30.647 1.00 41.50 189 GLY A N 1
ATOM 1482 C CA . GLY A 1 189 ? 10.997 13.678 31.650 1.00 41.50 189 GLY A CA 1
ATOM 1483 C C . GLY A 1 189 ? 11.450 13.288 33.053 1.00 41.50 189 GLY A C 1
ATOM 1484 O O . GLY A 1 189 ? 10.955 12.311 33.614 1.00 41.50 189 GLY A O 1
ATOM 1485 N N . ASP A 1 190 ? 12.350 14.074 33.643 1.00 40.22 190 ASP A N 1
ATOM 1486 C CA . ASP A 1 190 ? 12.657 14.049 35.076 1.00 40.22 190 ASP A CA 1
ATOM 1487 C C . ASP A 1 190 ? 11.383 14.335 35.887 1.00 40.22 190 ASP A C 1
ATOM 1489 O O . ASP A 1 190 ? 11.096 15.480 36.211 1.00 40.22 190 ASP A O 1
ATOM 1493 N N . GLY A 1 191 ? 10.579 13.316 36.200 1.00 43.06 191 GLY A N 1
ATOM 1494 C CA . GLY A 1 191 ? 9.481 13.413 37.169 1.00 43.06 191 GLY A CA 1
ATOM 1495 C C . GLY A 1 191 ? 8.438 14.516 36.927 1.00 43.06 191 GLY A C 1
ATOM 1496 O O . GLY A 1 191 ? 7.661 14.795 37.840 1.00 43.06 191 GLY A O 1
ATOM 1497 N N . GLU A 1 192 ? 8.395 15.136 35.746 1.00 43.03 192 GLU A N 1
ATOM 1498 C CA . GLU A 1 192 ? 7.362 16.104 35.401 1.00 43.03 192 GLU A CA 1
ATOM 1499 C C . GLU A 1 192 ? 6.063 15.364 35.073 1.00 43.03 192 GLU A C 1
ATOM 1501 O O . GLU A 1 192 ? 6.034 14.322 34.415 1.00 43.03 192 GLU A O 1
ATOM 1506 N N . GLU A 1 193 ? 4.977 15.860 35.657 1.00 56.78 193 GLU A N 1
ATOM 1507 C CA . GLU A 1 193 ? 3.676 15.211 35.690 1.00 56.78 193 GLU A CA 1
ATOM 1508 C C . GLU A 1 193 ? 3.142 14.961 34.276 1.00 56.78 193 GLU A C 1
ATOM 1510 O O . GLU A 1 193 ? 2.895 15.911 33.539 1.00 56.78 193 GLU A O 1
ATOM 1515 N N . MET A 1 194 ? 2.907 13.688 33.924 1.00 57.16 194 MET A N 1
ATOM 1516 C CA . MET A 1 194 ? 2.233 13.340 32.669 1.00 57.16 194 MET A CA 1
ATOM 1517 C C . MET A 1 194 ? 0.949 14.165 32.512 1.00 57.16 194 MET A C 1
ATOM 1519 O O . MET A 1 194 ? 0.035 14.076 33.346 1.00 57.16 194 MET A O 1
ATOM 1523 N N . LEU A 1 195 ? 0.854 14.918 31.422 1.00 68.94 195 LEU A N 1
ATOM 1524 C CA . LEU A 1 195 ? -0.307 15.719 31.078 1.00 68.94 195 LEU A CA 1
ATOM 1525 C C . LEU A 1 195 ? -1.447 14.776 30.711 1.00 68.94 195 LEU A C 1
ATOM 1527 O O . LEU A 1 195 ? -1.447 14.119 29.670 1.00 68.94 195 LEU A O 1
ATOM 1531 N N . SER A 1 196 ? -2.442 14.691 31.585 1.00 82.06 196 SER A N 1
ATOM 1532 C CA . SER A 1 196 ? -3.619 13.853 31.384 1.00 82.06 196 SER A CA 1
ATOM 1533 C C . SER A 1 196 ? -4.884 14.670 31.592 1.00 82.06 196 SER A C 1
ATOM 1535 O O . SER A 1 196 ? -4.944 15.537 32.458 1.00 82.06 196 SER A O 1
ATOM 1537 N N . ALA A 1 197 ? -5.886 14.439 30.750 1.00 84.44 197 ALA A N 1
ATOM 1538 C CA . ALA A 1 197 ? -7.124 15.202 30.752 1.00 84.44 197 ALA A CA 1
ATOM 1539 C C . ALA A 1 197 ? -8.307 14.325 30.339 1.00 84.44 197 ALA A C 1
ATOM 1541 O O . ALA A 1 197 ? -8.164 13.379 29.563 1.00 84.44 197 ALA A O 1
ATOM 1542 N N . VAL A 1 198 ? -9.495 14.677 30.826 1.00 87.88 198 VAL A N 1
ATOM 1543 C CA . VAL A 1 198 ? -10.760 14.101 30.365 1.00 87.88 198 VAL A CA 1
ATOM 1544 C C . VAL A 1 198 ? -11.485 15.162 29.547 1.00 87.88 198 VAL A C 1
ATOM 1546 O O . VAL A 1 198 ? -11.723 16.271 30.021 1.00 87.88 198 VAL A O 1
ATOM 1549 N N . ARG A 1 199 ? -11.818 14.852 28.295 1.00 85.62 199 ARG A N 1
ATOM 1550 C CA . ARG A 1 199 ? -12.593 15.760 27.444 1.00 85.62 199 ARG A CA 1
ATOM 1551 C C . ARG A 1 199 ? -14.061 15.802 27.887 1.00 85.62 199 ARG A C 1
ATOM 1553 O O . ARG A 1 199 ? -14.547 14.830 28.466 1.00 85.62 199 ARG A O 1
ATOM 1560 N N . PRO A 1 200 ? -14.825 16.845 27.507 1.00 79.50 200 PRO A N 1
ATOM 1561 C CA . PRO A 1 200 ? -16.270 16.897 27.754 1.00 79.50 200 PRO A CA 1
ATOM 1562 C C . PRO A 1 200 ? -17.049 15.695 27.191 1.00 79.50 200 PRO A C 1
ATOM 1564 O O . PRO A 1 200 ? -18.059 15.295 27.759 1.00 79.50 200 PRO A O 1
ATOM 1567 N N . SER A 1 201 ? -16.559 15.077 26.109 1.00 81.25 201 SER A N 1
ATOM 1568 C CA . SER A 1 201 ? -17.115 13.841 25.534 1.00 81.25 201 SER A CA 1
ATOM 1569 C C . SER A 1 201 ? -16.950 12.606 26.432 1.00 81.25 201 SER A C 1
ATOM 1571 O O . SER A 1 201 ? -17.554 11.571 26.169 1.00 81.25 201 SER A O 1
ATOM 1573 N N . GLY A 1 202 ? -16.123 12.688 27.476 1.00 84.19 202 GLY A N 1
ATOM 1574 C CA . GLY A 1 202 ? -15.712 11.557 28.302 1.00 84.19 202 GLY A CA 1
ATOM 1575 C C . GLY A 1 202 ? -14.485 10.813 27.785 1.00 84.19 202 GLY A C 1
ATOM 1576 O O . GLY A 1 202 ? -14.081 9.846 28.421 1.00 84.19 202 GLY A O 1
ATOM 1577 N N . GLU A 1 203 ? -13.879 11.241 26.678 1.00 89.38 203 GLU A N 1
ATOM 1578 C CA . GLU A 1 203 ? -12.600 10.700 26.208 1.00 89.38 203 GLU A CA 1
ATOM 1579 C C . GLU A 1 203 ? -11.479 11.016 27.209 1.00 89.38 203 GLU A C 1
ATOM 1581 O O . GLU A 1 203 ? -11.328 12.164 27.628 1.00 89.38 203 GLU A O 1
ATOM 1586 N N . VAL A 1 204 ? -10.684 10.010 27.575 1.00 89.19 204 VAL A N 1
ATOM 1587 C CA . VAL A 1 204 ? -9.519 10.161 28.452 1.00 89.19 204 VAL A CA 1
ATOM 1588 C C . VAL A 1 204 ? -8.265 10.209 27.593 1.00 89.19 204 VAL A C 1
ATOM 1590 O O . VAL A 1 204 ? -8.000 9.294 26.812 1.00 89.19 204 VAL A O 1
ATOM 1593 N N . VAL A 1 205 ? -7.491 11.276 27.758 1.00 85.88 205 VAL A N 1
ATOM 1594 C CA . VAL A 1 205 ? -6.292 11.563 26.974 1.00 85.88 205 VAL A CA 1
ATOM 1595 C C . VAL A 1 205 ? -5.091 11.658 27.910 1.00 85.88 205 VAL A C 1
ATOM 1597 O O . VAL A 1 205 ? -5.164 12.315 28.946 1.00 85.88 205 VAL A O 1
ATOM 1600 N N . VAL A 1 206 ? -3.982 11.022 27.543 1.00 83.25 206 VAL A N 1
ATOM 1601 C CA . VAL A 1 206 ? -2.693 11.097 28.245 1.00 83.25 206 VAL A CA 1
ATOM 1602 C C . VAL A 1 206 ? -1.630 11.459 27.213 1.00 83.25 206 VAL A C 1
ATOM 1604 O O . VAL A 1 206 ? -1.543 10.807 26.174 1.00 83.25 206 VAL A O 1
ATOM 1607 N N . GLU A 1 207 ? -0.865 12.522 27.456 1.00 75.44 207 GLU A N 1
ATOM 1608 C CA . GLU A 1 207 ? 0.163 13.034 26.537 1.00 75.44 207 GLU A CA 1
ATOM 1609 C C . GLU A 1 207 ? -0.370 13.270 25.113 1.00 75.44 207 GLU A C 1
ATOM 1611 O O . GLU A 1 207 ? 0.251 12.905 24.118 1.00 75.44 207 GLU A O 1
ATOM 1616 N N . GLY A 1 208 ? -1.591 13.804 24.998 1.00 72.19 208 GLY A N 1
ATOM 1617 C CA . GLY A 1 208 ? -2.251 14.046 23.708 1.00 72.19 208 GLY A CA 1
ATOM 1618 C C . GLY A 1 208 ? -2.829 12.802 23.017 1.00 72.19 208 GLY A C 1
ATOM 1619 O O . GLY A 1 208 ? -3.461 12.938 21.969 1.00 72.19 208 GLY A O 1
ATOM 1620 N N . HIS A 1 209 ? -2.692 11.608 23.602 1.00 76.12 209 HIS A N 1
ATOM 1621 C CA . HIS A 1 209 ? -3.186 10.352 23.037 1.00 76.12 209 HIS A CA 1
ATOM 1622 C C . HIS A 1 209 ? -4.426 9.832 23.769 1.00 76.12 209 HIS A C 1
ATOM 1624 O O . HIS A 1 209 ? -4.454 9.787 24.996 1.00 76.12 209 HIS A O 1
ATOM 1630 N N . SER A 1 210 ? -5.438 9.397 23.013 1.00 84.00 210 SER A N 1
ATOM 1631 C CA . SER A 1 210 ? -6.614 8.709 23.560 1.00 84.00 210 SER A CA 1
ATOM 1632 C C . SER A 1 210 ? -6.224 7.357 24.158 1.00 84.00 210 SER A C 1
ATOM 1634 O O . SER A 1 210 ? -5.504 6.594 23.511 1.00 84.00 210 SER A O 1
ATOM 1636 N N . VAL A 1 211 ? -6.675 7.076 25.382 1.00 87.19 211 VAL A N 1
ATOM 1637 C CA . VAL A 1 211 ? -6.369 5.827 26.114 1.00 87.19 211 VAL A CA 1
ATOM 1638 C C . VAL A 1 211 ? -7.622 5.077 26.578 1.00 87.19 211 VAL A C 1
ATOM 1640 O O . VAL A 1 211 ? -7.532 4.019 27.205 1.00 87.19 211 VAL A O 1
ATOM 1643 N N . GLY A 1 212 ? -8.800 5.629 26.303 1.00 90.50 212 GLY A N 1
ATOM 1644 C CA . GLY A 1 212 ? -10.089 5.072 26.688 1.00 90.50 212 GLY A CA 1
ATOM 1645 C C . GLY A 1 212 ? -11.121 6.166 26.929 1.00 90.50 212 GLY A C 1
ATOM 1646 O O . GLY A 1 212 ? -10.908 7.336 26.610 1.00 90.50 212 GLY A O 1
ATOM 1647 N N . HIS A 1 213 ? -12.247 5.799 27.533 1.00 92.00 213 HIS A N 1
ATOM 1648 C CA . HIS A 1 213 ? -13.319 6.744 27.828 1.00 92.00 213 HIS A CA 1
ATOM 1649 C C . HIS A 1 213 ? -14.035 6.442 29.149 1.00 92.00 213 HIS A C 1
ATOM 1651 O O . HIS A 1 213 ? -14.039 5.321 29.659 1.00 92.00 213 HIS A O 1
ATOM 1657 N N . ALA A 1 214 ? -14.664 7.467 29.716 1.00 91.88 214 ALA A N 1
ATOM 1658 C CA .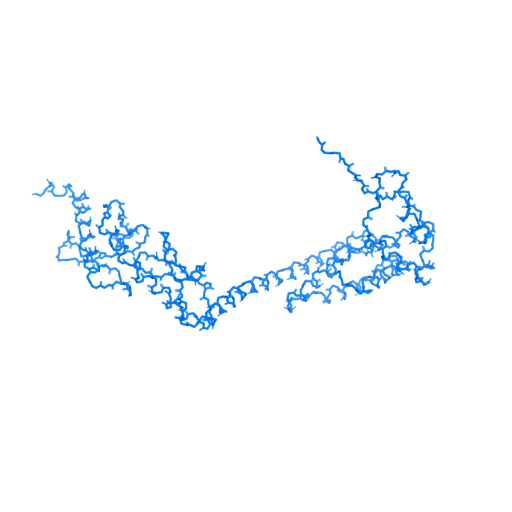 ALA A 1 214 ? -15.451 7.394 30.935 1.00 91.88 214 ALA A CA 1
ATOM 1659 C C . ALA A 1 214 ? -16.933 7.141 30.618 1.00 91.88 214 ALA A C 1
ATOM 1661 O O . ALA A 1 214 ? -17.637 8.034 30.138 1.00 91.88 214 ALA A O 1
ATOM 1662 N N . SER A 1 215 ? -17.424 5.943 30.940 1.00 91.19 215 SER A N 1
ATOM 1663 C CA . SER A 1 215 ? -18.839 5.564 30.842 1.00 91.19 215 SER A CA 1
ATOM 1664 C C . SER A 1 215 ? -19.499 5.676 32.217 1.00 91.19 215 SER A C 1
ATOM 1666 O O . SER A 1 215 ? -19.182 4.914 33.131 1.00 91.19 215 SER A O 1
ATOM 1668 N N . GLY A 1 216 ? -20.373 6.671 32.399 1.00 91.25 216 GLY A N 1
ATOM 1669 C CA . GLY A 1 216 ? -20.927 7.006 33.713 1.00 91.25 216 GLY A CA 1
ATOM 1670 C C . GLY A 1 216 ? -19.808 7.398 34.682 1.00 91.25 216 GLY A C 1
ATOM 1671 O O . GLY A 1 216 ? -19.139 8.413 34.482 1.00 91.25 216 GLY A O 1
ATOM 1672 N N . PHE A 1 217 ? -19.571 6.562 35.694 1.00 93.50 217 PHE A N 1
ATOM 1673 C CA . PHE A 1 217 ? -18.464 6.708 36.649 1.00 93.50 217 PHE A CA 1
ATOM 1674 C C . PHE A 1 217 ? -17.407 5.601 36.522 1.00 93.50 217 PHE A C 1
ATOM 1676 O O . PHE A 1 217 ? -16.588 5.434 37.421 1.00 93.50 217 PHE A O 1
ATOM 1683 N N . ALA A 1 218 ? -17.430 4.815 35.444 1.00 91.12 218 ALA A N 1
ATOM 1684 C CA . ALA A 1 218 ? -16.464 3.756 35.173 1.00 91.12 218 ALA A CA 1
ATOM 1685 C C . ALA A 1 218 ? -15.512 4.150 34.037 1.00 91.12 218 ALA A C 1
ATOM 1687 O O . ALA A 1 218 ? -15.867 4.920 33.144 1.00 91.12 218 ALA A O 1
ATOM 1688 N N . PHE A 1 219 ? -14.305 3.586 34.060 1.00 91.56 219 PHE A N 1
ATOM 1689 C CA . PHE A 1 219 ? -13.338 3.721 32.976 1.00 91.56 219 PHE A CA 1
ATOM 1690 C C . PHE A 1 219 ? -13.389 2.501 32.064 1.00 91.56 219 PHE A C 1
ATOM 1692 O O . PHE A 1 219 ? -13.321 1.371 32.545 1.00 91.56 219 PHE A O 1
ATOM 1699 N N . ILE A 1 220 ? -13.472 2.744 30.760 1.00 90.12 220 ILE A N 1
ATOM 1700 C CA . ILE A 1 220 ? -13.385 1.727 29.718 1.00 90.12 220 ILE A CA 1
ATOM 1701 C C . ILE A 1 220 ? -12.079 1.982 28.950 1.00 90.12 220 ILE A C 1
ATOM 1703 O O . ILE A 1 220 ? -12.005 2.966 28.208 1.00 90.12 220 ILE A O 1
ATOM 1707 N N . PRO A 1 221 ? -11.032 1.161 29.164 1.00 86.94 221 PRO A N 1
ATOM 1708 C CA . PRO A 1 221 ? -9.772 1.284 28.436 1.00 86.94 221 PRO A CA 1
ATOM 1709 C C . PRO A 1 221 ? -9.948 0.983 26.945 1.00 86.94 221 PRO A C 1
ATOM 1711 O O . PRO A 1 221 ? -10.752 0.126 26.581 1.00 86.94 221 PRO A O 1
ATOM 1714 N N . ASP A 1 222 ? -9.150 1.635 26.100 1.00 82.25 222 ASP A N 1
ATOM 1715 C CA . ASP A 1 222 ? -9.055 1.285 24.679 1.00 82.25 222 ASP A CA 1
ATOM 1716 C C . ASP A 1 222 ? -8.356 -0.088 24.512 1.00 82.25 222 ASP A C 1
ATOM 1718 O O . ASP A 1 222 ? -7.258 -0.273 25.054 1.00 82.25 222 ASP A O 1
ATOM 1722 N N . PRO A 1 223 ? -8.949 -1.062 23.786 1.00 67.88 223 PRO A N 1
ATOM 1723 C CA . PRO A 1 223 ? -8.321 -2.353 23.499 1.00 67.88 223 PRO A CA 1
ATOM 1724 C C . PRO A 1 223 ? -6.972 -2.251 22.778 1.00 67.88 223 PRO A C 1
ATOM 1726 O O . PRO A 1 223 ? -6.147 -3.145 22.925 1.00 67.88 223 PRO A O 1
ATOM 1729 N N . LEU A 1 224 ? -6.726 -1.174 22.025 1.00 60.34 224 LEU A N 1
ATOM 1730 C CA . LEU A 1 224 ? -5.481 -0.963 21.276 1.00 60.34 224 LEU A CA 1
ATOM 1731 C C . LEU A 1 224 ? -4.313 -0.485 22.158 1.00 60.34 224 LEU A C 1
ATOM 1733 O O . LEU A 1 224 ? -3.188 -0.352 21.678 1.00 60.34 224 LEU A O 1
ATOM 1737 N N . ALA A 1 225 ? -4.550 -0.238 23.450 1.00 58.09 225 ALA A N 1
ATOM 1738 C CA . ALA A 1 225 ? -3.522 0.129 24.420 1.00 58.09 225 ALA A CA 1
ATOM 1739 C C . ALA A 1 225 ? -2.911 -1.121 25.100 1.00 58.09 225 ALA A C 1
ATOM 1741 O O . ALA A 1 225 ? -3.133 -1.380 26.291 1.00 58.09 225 ALA A O 1
ATOM 1742 N N . GLU A 1 226 ? -2.135 -1.917 24.355 1.00 52.59 226 GLU A N 1
ATOM 1743 C CA . GLU A 1 226 ? -1.385 -3.071 24.885 1.00 52.59 226 GLU A CA 1
ATOM 1744 C C . GLU A 1 226 ? 0.137 -2.846 24.878 1.00 52.59 226 GLU A C 1
ATOM 1746 O O . GLU A 1 226 ? 0.682 -2.209 23.983 1.00 52.59 226 GLU A O 1
ATOM 1751 N N . GLY A 1 227 ? 0.832 -3.341 25.916 1.00 59.50 227 GLY A N 1
ATOM 1752 C CA . GLY A 1 227 ? 2.289 -3.226 26.061 1.00 59.50 227 GLY A CA 1
ATOM 1753 C C . GLY A 1 227 ? 2.798 -3.310 27.514 1.00 59.50 227 GLY A C 1
ATOM 1754 O O . GLY A 1 227 ? 2.005 -3.203 28.458 1.00 59.50 227 GLY A O 1
ATOM 1755 N N . PRO A 1 228 ? 4.121 -3.481 27.723 1.00 51.25 228 PRO A N 1
ATOM 1756 C CA . PRO A 1 228 ? 4.749 -3.637 29.047 1.00 51.25 228 PRO A CA 1
ATOM 1757 C C . PRO A 1 228 ? 4.526 -2.435 29.987 1.00 51.25 228 PRO A C 1
ATOM 1759 O O . PRO A 1 228 ? 4.540 -2.583 31.210 1.00 51.25 228 PRO A O 1
ATOM 1762 N N . GLU A 1 229 ? 4.218 -1.263 29.432 1.00 56.66 229 GLU A N 1
ATOM 1763 C CA . GLU A 1 229 ? 4.009 -0.005 30.161 1.00 56.66 229 GLU A CA 1
ATOM 1764 C C . GLU A 1 229 ? 2.530 0.352 30.390 1.00 56.66 229 GLU A C 1
ATOM 1766 O O . GLU A 1 229 ? 2.218 1.397 30.969 1.00 56.66 229 GLU A O 1
ATOM 1771 N N . LYS A 1 230 ? 1.595 -0.549 30.041 1.00 70.44 230 LYS A N 1
ATOM 1772 C CA . LYS A 1 230 ? 0.141 -0.412 30.283 1.00 70.44 230 LYS A CA 1
ATOM 1773 C C . LYS A 1 230 ? -0.179 0.042 31.711 1.00 70.44 230 LYS A C 1
ATOM 1775 O O . LYS A 1 230 ? -1.104 0.816 31.937 1.00 70.44 230 LYS A O 1
ATOM 1780 N N . ARG A 1 231 ? 0.610 -0.396 32.698 1.00 71.75 231 ARG A N 1
ATOM 1781 C CA . ARG A 1 231 ? 0.432 -0.019 34.110 1.00 71.75 231 ARG A CA 1
ATOM 1782 C C . ARG A 1 231 ? 0.644 1.474 34.374 1.00 71.75 231 ARG A C 1
ATOM 1784 O O . ARG A 1 231 ? -0.058 2.014 35.228 1.00 71.75 231 ARG A O 1
ATOM 1791 N N . LEU A 1 232 ? 1.583 2.124 33.687 1.00 69.25 232 LEU A N 1
ATOM 1792 C CA . LEU A 1 232 ? 1.904 3.538 33.896 1.00 69.25 232 LEU A CA 1
ATOM 1793 C C . LEU A 1 232 ? 0.846 4.441 33.249 1.00 69.25 232 LEU A C 1
ATOM 1795 O O . LEU A 1 232 ? 0.294 5.311 33.922 1.00 69.25 232 LEU A O 1
ATOM 1799 N N . VAL A 1 233 ? 0.466 4.143 32.003 1.00 74.31 233 VAL A N 1
ATOM 1800 C CA . VAL A 1 233 ? -0.607 4.847 31.277 1.00 74.31 233 VAL A CA 1
ATOM 1801 C C . VAL A 1 233 ? -1.944 4.730 32.013 1.00 74.31 233 VAL A C 1
ATOM 1803 O O . VAL A 1 233 ? -2.624 5.730 32.240 1.00 74.31 233 VAL A O 1
ATOM 1806 N N . LEU A 1 234 ? -2.297 3.528 32.486 1.00 80.44 234 LEU A N 1
ATOM 1807 C CA . LEU A 1 234 ? -3.500 3.333 33.300 1.00 80.44 234 LEU A CA 1
ATOM 1808 C C . LEU A 1 234 ? -3.447 4.126 34.611 1.00 80.44 234 LEU A C 1
ATOM 1810 O O . LEU A 1 234 ? -4.483 4.574 35.099 1.00 80.44 234 LEU A O 1
ATOM 1814 N N . ARG A 1 235 ? -2.262 4.328 35.199 1.00 82.44 235 ARG A N 1
ATOM 1815 C CA . ARG A 1 235 ? -2.106 5.145 36.409 1.00 82.44 235 ARG A CA 1
ATOM 1816 C C . ARG A 1 235 ? -2.391 6.622 36.130 1.00 82.44 235 ARG A C 1
ATOM 1818 O O . ARG A 1 235 ? -3.078 7.244 36.938 1.00 82.44 235 ARG A O 1
ATOM 1825 N N . ALA A 1 236 ? -1.909 7.141 35.000 1.00 81.94 236 ALA A N 1
ATOM 1826 C CA . ALA A 1 236 ? -2.169 8.503 34.530 1.00 81.94 236 ALA A CA 1
ATOM 1827 C C . ALA A 1 236 ? -3.663 8.724 34.260 1.00 81.94 236 ALA A C 1
ATOM 1829 O O . ALA A 1 236 ? -4.281 9.612 34.842 1.00 81.94 236 ALA A O 1
ATOM 1830 N N . ALA A 1 237 ? -4.269 7.832 33.468 1.00 86.31 237 ALA A N 1
ATOM 1831 C CA . ALA A 1 237 ? -5.692 7.863 33.143 1.00 86.31 237 ALA A CA 1
ATOM 1832 C C . ALA A 1 237 ? -6.559 7.855 34.411 1.00 86.31 237 ALA A C 1
ATOM 1834 O O . ALA A 1 237 ? -7.480 8.656 34.560 1.00 86.31 237 ALA A O 1
ATOM 1835 N N . ARG A 1 238 ? -6.219 6.993 35.380 1.00 88.19 238 ARG A N 1
ATOM 1836 C CA . ARG A 1 238 ? -6.901 6.938 36.678 1.00 88.19 238 ARG A CA 1
ATOM 1837 C C . ARG A 1 238 ? -6.752 8.224 37.486 1.00 88.19 238 ARG A C 1
ATOM 1839 O O . ARG A 1 238 ? -7.686 8.570 38.202 1.00 88.19 238 ARG A O 1
ATOM 1846 N N . ARG A 1 239 ? -5.610 8.915 37.416 1.00 85.00 239 ARG A N 1
ATOM 1847 C CA . ARG A 1 239 ? -5.414 10.210 38.087 1.00 85.00 239 ARG A CA 1
ATOM 1848 C C . ARG A 1 239 ? -6.337 11.271 37.484 1.00 85.00 239 ARG A C 1
ATOM 1850 O O . ARG A 1 239 ? -7.138 11.824 38.231 1.00 85.00 239 ARG A O 1
ATOM 1857 N N . ALA A 1 240 ? -6.310 11.450 36.161 1.00 86.81 240 ALA A N 1
ATOM 1858 C CA . ALA A 1 240 ? -7.186 12.395 35.462 1.00 86.81 240 ALA A CA 1
ATOM 1859 C C . ALA A 1 240 ? -8.673 12.136 35.747 1.00 86.81 240 ALA A C 1
ATOM 1861 O O . ALA A 1 240 ? -9.443 13.056 36.004 1.00 86.81 240 ALA A O 1
ATOM 1862 N N . LEU A 1 241 ? -9.082 10.865 35.773 1.00 90.31 241 LEU A N 1
ATOM 1863 C CA . LEU A 1 241 ? -10.457 10.496 36.104 1.00 90.31 241 LEU A CA 1
ATOM 1864 C C . LEU A 1 241 ? -10.844 10.850 37.539 1.00 90.31 241 LEU A C 1
ATOM 1866 O O . LEU A 1 241 ? -11.960 11.316 37.750 1.00 90.31 241 LEU A O 1
ATOM 1870 N N . ARG A 1 242 ? -9.955 10.660 38.524 1.00 89.06 242 ARG A N 1
ATOM 1871 C CA . ARG A 1 242 ? -10.233 11.075 39.911 1.00 89.06 242 ARG A CA 1
ATOM 1872 C C . ARG A 1 242 ? -10.419 12.584 40.028 1.00 89.06 242 ARG A C 1
ATOM 1874 O O . ARG A 1 242 ? -11.274 13.011 40.795 1.00 89.06 242 ARG A O 1
ATOM 1881 N N . GLU A 1 243 ? -9.648 13.363 39.277 1.00 87.44 243 GLU A N 1
ATOM 1882 C CA . GLU A 1 243 ? -9.762 14.825 39.250 1.00 87.44 243 GLU A CA 1
ATOM 1883 C C . GLU A 1 243 ? -11.067 15.282 38.565 1.00 87.44 243 GLU A C 1
ATOM 1885 O O . GLU A 1 243 ? -11.683 16.253 39.001 1.00 87.44 243 GLU A O 1
ATOM 1890 N N . GLU A 1 244 ? -11.556 14.534 37.571 1.00 90.38 244 GLU A N 1
ATOM 1891 C CA . GLU A 1 244 ? -12.808 14.820 36.852 1.00 90.38 244 GLU A CA 1
ATOM 1892 C C . GLU A 1 244 ? -14.082 14.352 37.591 1.00 90.38 244 GLU A C 1
ATOM 1894 O O . GLU A 1 244 ? -15.155 14.940 37.419 1.00 90.38 244 GLU A O 1
ATOM 1899 N N . MET A 1 245 ? -14.012 13.310 38.433 1.00 92.50 245 MET A N 1
ATOM 1900 C CA . MET A 1 245 ? -15.204 12.747 39.093 1.00 92.50 245 MET A CA 1
ATOM 1901 C C . MET A 1 245 ? -16.037 13.766 39.887 1.00 92.50 245 MET A C 1
ATOM 1903 O O . MET A 1 245 ? -17.261 13.740 39.738 1.00 92.50 245 MET A O 1
ATOM 1907 N N . PRO A 1 246 ? -15.458 14.676 40.698 1.00 92.25 246 PRO A N 1
ATOM 1908 C CA . PRO A 1 246 ? -16.240 15.686 41.410 1.00 92.25 246 PRO A CA 1
ATOM 1909 C C . PRO A 1 246 ? -17.123 16.528 40.484 1.00 92.25 246 PRO A C 1
ATOM 1911 O O . PRO A 1 246 ? -18.269 16.812 40.834 1.00 92.25 246 PRO A O 1
ATOM 1914 N N . ARG A 1 247 ? -16.626 16.866 39.286 1.00 92.94 247 ARG A N 1
ATOM 1915 C CA . ARG A 1 247 ? -17.369 17.634 38.280 1.00 92.94 247 ARG A CA 1
ATOM 1916 C C . ARG A 1 247 ? -18.567 16.842 37.759 1.00 92.94 247 ARG A C 1
ATOM 1918 O O . ARG A 1 247 ? -19.684 17.347 37.790 1.00 92.94 247 ARG A O 1
ATOM 1925 N N . ARG A 1 248 ? -18.362 15.578 37.368 1.00 93.25 248 ARG A N 1
ATOM 1926 C CA . ARG A 1 248 ? -19.445 14.682 36.910 1.00 93.25 248 ARG A CA 1
ATOM 1927 C C . ARG A 1 248 ? -20.496 14.411 37.986 1.00 93.25 248 ARG A C 1
ATOM 1929 O O . ARG A 1 248 ? -21.683 14.334 37.688 1.00 93.25 248 ARG A O 1
ATOM 1936 N N . VAL A 1 249 ? -20.073 14.268 39.241 1.00 95.50 249 VAL A N 1
ATOM 1937 C CA . VAL A 1 249 ? -20.990 14.102 40.378 1.00 95.50 249 VAL A CA 1
ATOM 1938 C C . VAL A 1 249 ? -21.879 15.341 40.529 1.00 95.50 249 VAL A C 1
ATOM 1940 O O . VAL A 1 249 ? -23.095 15.201 40.632 1.00 95.50 249 VAL A O 1
ATOM 1943 N N . ALA A 1 250 ? -21.296 16.542 40.455 1.00 95.25 250 ALA A N 1
ATOM 1944 C CA . ALA A 1 250 ? -22.053 17.793 40.496 1.00 95.25 250 ALA A CA 1
ATOM 1945 C C . ALA A 1 250 ? -23.017 17.942 39.302 1.00 95.25 250 ALA A C 1
ATOM 1947 O O . ALA A 1 250 ? -24.141 18.408 39.478 1.00 95.25 250 ALA A O 1
ATOM 1948 N N . GLU A 1 251 ? -22.622 17.500 38.101 1.00 94.75 251 GLU A N 1
ATOM 1949 C CA . GLU A 1 251 ? -23.512 17.472 36.931 1.00 94.75 251 GLU A CA 1
ATOM 1950 C C . GLU A 1 251 ? -24.725 16.565 37.153 1.00 94.75 251 GLU A C 1
ATOM 1952 O O . GLU A 1 251 ? -25.843 16.961 36.837 1.00 94.75 251 GLU A O 1
ATOM 1957 N N . VAL A 1 252 ? -24.529 15.372 37.722 1.00 95.88 252 VAL A N 1
ATOM 1958 C CA . VAL A 1 252 ? -25.631 14.454 38.051 1.00 95.88 252 VAL A CA 1
ATOM 1959 C C . VAL A 1 252 ? -26.542 15.049 39.120 1.00 95.88 252 VAL A C 1
ATOM 1961 O O . VAL A 1 252 ? -27.759 14.986 38.980 1.00 95.88 252 VAL A O 1
ATOM 1964 N N . GLU A 1 253 ? -25.985 15.659 40.165 1.00 96.12 253 GLU A N 1
ATOM 1965 C CA . GLU A 1 253 ? -26.770 16.311 41.220 1.00 96.12 253 GLU A CA 1
ATOM 1966 C C . GLU A 1 253 ? -27.652 17.444 40.684 1.00 96.12 253 GLU A C 1
ATOM 1968 O O . GLU A 1 253 ? -28.815 17.549 41.073 1.00 96.12 253 GLU A O 1
ATOM 1973 N N . ALA A 1 254 ? -27.117 18.257 39.772 1.00 95.56 254 ALA A N 1
ATOM 1974 C CA . ALA A 1 254 ? -27.822 19.387 39.172 1.00 95.56 254 ALA A CA 1
ATOM 1975 C C . ALA A 1 254 ? -28.708 19.005 37.971 1.00 95.56 254 ALA A C 1
ATOM 1977 O O . ALA A 1 254 ? -29.496 19.829 37.503 1.00 95.56 254 ALA A O 1
ATOM 1978 N N . ALA A 1 255 ? -28.585 17.784 37.445 1.00 95.81 255 ALA A N 1
ATOM 1979 C CA . ALA A 1 255 ? -29.315 17.358 36.260 1.00 95.81 255 ALA A CA 1
ATOM 1980 C C . ALA A 1 255 ? -30.832 17.329 36.500 1.00 95.81 255 ALA A C 1
ATOM 1982 O O . ALA A 1 255 ? -31.310 16.912 37.558 1.00 95.81 255 ALA A O 1
ATOM 1983 N N . ALA A 1 256 ? -31.605 17.721 35.485 1.00 95.06 256 ALA A N 1
ATOM 1984 C CA . ALA A 1 256 ? -33.057 17.563 35.473 1.00 95.06 256 ALA A CA 1
ATOM 1985 C C . ALA A 1 256 ? -33.461 16.084 35.333 1.00 95.06 256 ALA A C 1
ATOM 1987 O O . ALA A 1 256 ? -32.693 15.272 34.820 1.00 95.06 256 ALA A O 1
ATOM 1988 N N . ASP A 1 257 ? -34.689 15.735 35.729 1.00 94.19 257 ASP A N 1
ATOM 1989 C CA . ASP A 1 257 ? -35.191 14.351 35.642 1.00 94.19 257 ASP A CA 1
ATOM 1990 C C . ASP A 1 257 ? -35.156 13.786 34.212 1.00 94.19 257 ASP A C 1
ATOM 1992 O O . ASP A 1 257 ? -34.938 12.595 34.018 1.00 94.19 257 ASP A O 1
ATOM 1996 N N . THR A 1 258 ? -35.266 14.645 33.196 1.00 93.31 258 THR A N 1
ATOM 1997 C CA . THR A 1 258 ? -35.183 14.269 31.774 1.00 93.31 258 THR A CA 1
ATOM 1998 C C . THR A 1 258 ? -33.806 13.764 31.332 1.00 93.31 258 THR A C 1
ATOM 2000 O O . THR A 1 258 ? -33.702 13.124 30.282 1.00 93.31 258 THR A O 1
ATOM 2003 N N . ALA A 1 259 ? -32.753 14.030 32.111 1.00 93.88 259 ALA A N 1
ATOM 2004 C CA . ALA A 1 259 ? -31.406 13.516 31.865 1.00 93.88 259 ALA A CA 1
ATOM 2005 C C . ALA A 1 259 ? -31.243 12.049 32.299 1.00 93.88 259 ALA A C 1
ATOM 2007 O O . ALA A 1 259 ? -30.265 11.400 31.915 1.00 93.88 259 ALA A O 1
ATOM 2008 N N . PHE A 1 260 ? -32.190 11.528 33.085 1.00 96.50 260 PHE A N 1
ATOM 2009 C CA . PHE A 1 260 ? -32.190 10.157 33.569 1.00 96.50 260 PHE A CA 1
ATOM 2010 C C . PHE A 1 260 ? -33.203 9.311 32.813 1.00 96.50 260 PHE A C 1
ATOM 2012 O O . PHE A 1 260 ? -34.284 9.762 32.434 1.00 96.50 260 PHE A O 1
ATOM 2019 N N . ARG A 1 261 ? -32.847 8.050 32.579 1.00 95.50 261 ARG A N 1
ATOM 2020 C CA . ARG A 1 261 ? -33.738 7.068 31.956 1.00 95.50 261 ARG A CA 1
ATOM 2021 C C . ARG A 1 261 ? -33.576 5.726 32.636 1.00 95.50 261 ARG A C 1
ATOM 2023 O O . ARG A 1 261 ? -32.477 5.376 33.051 1.00 95.50 261 ARG A O 1
ATOM 2030 N N . PHE A 1 262 ? -34.645 4.947 32.697 1.00 94.75 262 PHE A N 1
ATOM 2031 C CA . PHE A 1 262 ? -34.506 3.529 32.998 1.00 94.75 262 PHE A CA 1
ATOM 2032 C C . PHE A 1 262 ? -33.970 2.797 31.765 1.00 94.75 262 PHE A C 1
ATOM 2034 O O . PHE A 1 262 ? -34.370 3.101 30.640 1.00 94.75 262 PHE A O 1
ATOM 2041 N N . ALA A 1 263 ? -33.065 1.843 31.977 1.00 93.12 263 ALA A N 1
ATOM 2042 C CA . ALA A 1 263 ? -32.674 0.895 30.942 1.00 93.12 263 ALA A CA 1
ATOM 2043 C C . ALA A 1 263 ? -33.886 0.057 30.495 1.00 93.12 263 ALA A C 1
ATOM 2045 O O . ALA A 1 263 ? -34.919 0.024 31.165 1.00 93.12 263 ALA A O 1
ATOM 2046 N N . GLU A 1 264 ? -33.761 -0.633 29.364 1.00 89.06 264 GLU A N 1
ATOM 2047 C CA . GLU A 1 264 ? -34.860 -1.401 28.764 1.00 89.06 264 GLU A CA 1
ATOM 2048 C C . GLU A 1 264 ? -35.403 -2.497 29.697 1.00 89.06 264 GLU A C 1
ATOM 2050 O O . GLU A 1 264 ? -36.612 -2.707 29.794 1.00 89.06 264 GLU A O 1
ATOM 2055 N N . ASP A 1 265 ? -34.520 -3.114 30.486 1.00 86.44 265 ASP A N 1
ATOM 2056 C CA . ASP A 1 265 ? -34.873 -4.098 31.514 1.00 86.44 265 ASP A CA 1
ATOM 2057 C C . ASP A 1 265 ? -35.511 -3.483 32.778 1.00 86.44 265 ASP A C 1
ATOM 2059 O O . ASP A 1 265 ? -35.923 -4.210 33.685 1.00 86.44 265 ASP A O 1
ATOM 2063 N N . ARG A 1 266 ? -35.587 -2.147 32.843 1.00 85.81 266 ARG A N 1
ATOM 2064 C CA . ARG A 1 266 ? -36.044 -1.318 33.970 1.00 85.81 266 ARG A CA 1
ATOM 2065 C C . ARG A 1 266 ? -35.316 -1.564 35.291 1.00 85.81 266 ARG A C 1
ATOM 2067 O O . ARG A 1 266 ? -35.815 -1.186 36.348 1.00 85.81 266 ARG A O 1
ATOM 2074 N N . ARG A 1 267 ? -34.130 -2.177 35.263 1.00 89.56 267 ARG A N 1
ATOM 2075 C CA . ARG A 1 267 ? -33.331 -2.455 36.467 1.00 89.56 267 ARG A CA 1
ATOM 2076 C C . ARG A 1 267 ? -32.253 -1.419 36.702 1.00 89.56 267 ARG A C 1
ATOM 2078 O O . ARG A 1 267 ? -31.829 -1.256 37.843 1.00 89.56 267 ARG A O 1
ATOM 2085 N N . GLN A 1 268 ? -31.793 -0.745 35.655 1.00 95.00 268 GLN A N 1
ATOM 2086 C CA . GLN A 1 268 ? -30.724 0.246 35.743 1.00 95.00 268 GLN A CA 1
ATOM 2087 C C . GLN A 1 268 ? -31.230 1.653 35.454 1.00 95.00 268 GLN A C 1
ATOM 2089 O O . GLN A 1 268 ? -32.179 1.841 34.695 1.00 95.00 268 GLN A O 1
ATOM 2094 N N . ILE A 1 269 ? -30.565 2.634 36.054 1.00 96.62 269 ILE A N 1
ATOM 2095 C CA . ILE A 1 269 ? -30.749 4.052 35.769 1.00 96.62 269 ILE A CA 1
ATOM 2096 C C . ILE A 1 269 ? -29.542 4.521 34.961 1.00 96.62 269 ILE A C 1
ATOM 2098 O O . ILE A 1 269 ? -28.390 4.363 35.382 1.00 96.62 269 ILE A O 1
ATOM 2102 N N . LEU A 1 270 ? -29.833 5.081 33.793 1.00 96.75 270 LEU A N 1
ATOM 2103 C CA . LEU A 1 270 ? -28.886 5.623 32.837 1.00 96.75 270 LEU A CA 1
ATOM 2104 C C . LEU A 1 270 ? -28.814 7.145 32.979 1.00 96.75 270 LEU A C 1
ATOM 2106 O O . LEU A 1 270 ? -29.844 7.804 33.122 1.00 96.75 270 LEU A O 1
ATOM 2110 N N . TRP A 1 271 ? -27.612 7.693 32.851 1.00 95.69 271 TRP A N 1
ATOM 2111 C CA . TRP A 1 271 ? -27.343 9.118 32.678 1.00 95.69 271 TRP A CA 1
ATOM 2112 C C . TRP A 1 271 ? -26.488 9.300 31.427 1.00 95.69 271 TRP A C 1
ATOM 2114 O O . TRP A 1 271 ? -25.469 8.628 31.272 1.00 95.69 271 TRP A O 1
ATOM 2124 N N . ASN A 1 272 ? -26.933 10.151 30.497 1.00 88.31 272 ASN A N 1
ATOM 2125 C CA . ASN A 1 272 ? -26.302 10.318 29.179 1.00 88.31 272 ASN A CA 1
ATOM 2126 C C . ASN A 1 272 ? -26.055 8.979 28.445 1.00 88.31 272 ASN A C 1
ATOM 2128 O O . ASN A 1 272 ? -25.036 8.788 27.789 1.00 88.31 272 ASN A O 1
ATOM 2132 N N . GLY A 1 273 ? -26.984 8.027 28.592 1.00 89.25 273 GLY A N 1
ATOM 2133 C CA . GLY A 1 273 ? -26.896 6.692 27.986 1.00 89.25 273 GLY A CA 1
ATOM 2134 C C . GLY A 1 273 ? -26.003 5.690 28.729 1.00 89.25 273 GLY A C 1
ATOM 2135 O O . GLY A 1 273 ? -26.034 4.511 28.393 1.00 89.25 273 GLY A O 1
ATOM 2136 N N . ALA A 1 274 ? -25.262 6.110 29.759 1.00 92.69 274 ALA A N 1
ATOM 2137 C CA . ALA A 1 274 ? -24.403 5.230 30.546 1.00 92.69 274 ALA A CA 1
ATOM 2138 C C . ALA A 1 274 ? -25.060 4.823 31.879 1.00 92.69 274 ALA A C 1
ATOM 2140 O O . ALA A 1 274 ? -25.638 5.674 32.559 1.00 92.69 274 ALA A O 1
ATOM 2141 N N . PRO A 1 275 ? -24.967 3.550 32.299 1.00 95.06 275 PRO A N 1
ATOM 2142 C CA . PRO A 1 275 ? -25.544 3.098 33.559 1.00 95.06 275 PRO A CA 1
ATOM 2143 C C . PRO A 1 275 ? -24.763 3.644 34.758 1.00 95.06 275 PRO A C 1
ATOM 2145 O O . PRO A 1 275 ? -23.539 3.527 34.824 1.00 95.06 275 PRO A O 1
ATOM 2148 N N . ILE A 1 276 ? -25.480 4.223 35.725 1.00 96.50 276 ILE A N 1
ATOM 2149 C CA . ILE A 1 276 ? -24.886 4.808 36.941 1.00 96.50 276 ILE A CA 1
ATOM 2150 C C . ILE A 1 276 ? -25.465 4.245 38.244 1.00 96.50 276 ILE A C 1
ATOM 2152 O O . ILE A 1 276 ? -24.811 4.310 39.284 1.00 96.50 276 ILE A O 1
ATOM 2156 N N . ALA A 1 277 ? -26.658 3.652 38.209 1.00 96.81 277 ALA A N 1
ATOM 2157 C CA . ALA A 1 277 ? -27.272 3.003 39.365 1.00 96.81 277 ALA A CA 1
ATOM 2158 C C . ALA A 1 277 ? -28.172 1.839 38.943 1.00 96.81 277 ALA A C 1
ATOM 2160 O O . ALA A 1 277 ? -28.523 1.695 37.772 1.00 96.81 277 ALA A O 1
ATOM 2161 N N . ARG A 1 278 ? -28.574 1.021 39.914 1.00 96.12 278 ARG A N 1
ATOM 2162 C CA . ARG A 1 278 ? -29.582 -0.027 39.761 1.00 96.12 278 ARG A CA 1
ATOM 2163 C C . ARG A 1 278 ? -30.638 0.046 40.852 1.00 96.12 278 ARG A C 1
ATOM 2165 O O . ARG A 1 278 ? -30.360 0.478 41.968 1.00 96.12 278 ARG A O 1
ATOM 2172 N N . LEU A 1 279 ? -31.835 -0.421 40.528 1.00 94.38 279 LEU A N 1
ATOM 2173 C CA . LEU A 1 279 ? -32.915 -0.604 41.484 1.00 94.38 279 LEU A CA 1
ATOM 2174 C C . LEU A 1 279 ? -32.743 -1.933 42.226 1.00 94.38 279 LEU A C 1
ATOM 2176 O O . LEU A 1 279 ? -32.448 -2.976 41.635 1.00 94.38 279 LEU A O 1
ATOM 2180 N N . ARG A 1 280 ? -32.958 -1.891 43.536 1.00 93.25 280 ARG A N 1
ATOM 2181 C CA . ARG A 1 280 ? -33.052 -3.046 44.428 1.00 93.25 280 ARG A CA 1
ATOM 2182 C C . ARG A 1 280 ? -34.425 -3.070 45.085 1.00 93.25 280 ARG A C 1
ATOM 2184 O O . ARG A 1 280 ? -35.071 -2.033 45.233 1.00 93.25 280 ARG A O 1
ATOM 2191 N N . ALA A 1 281 ? -34.858 -4.261 45.487 1.00 90.00 281 ALA A N 1
ATOM 2192 C CA . ALA A 1 281 ? -36.062 -4.405 46.292 1.00 90.00 281 ALA A CA 1
ATOM 2193 C C . ALA A 1 281 ? -35.908 -3.588 47.584 1.00 90.00 281 ALA A C 1
ATOM 2195 O O . ALA A 1 281 ? -34.903 -3.725 48.283 1.00 90.00 281 ALA A O 1
ATOM 2196 N N . GLY A 1 282 ? -36.874 -2.711 47.853 1.00 87.50 282 GLY A N 1
ATOM 2197 C CA . GLY A 1 282 ? -36.966 -1.991 49.118 1.00 87.50 282 GLY A CA 1
ATOM 2198 C C . GLY A 1 282 ? -37.912 -2.676 50.096 1.00 87.50 282 GLY A C 1
ATOM 2199 O O . GLY A 1 282 ? -38.353 -3.801 49.865 1.00 87.50 282 GLY A O 1
ATOM 2200 N N . ALA A 1 283 ? -38.215 -1.989 51.197 1.00 84.00 283 ALA A N 1
ATOM 2201 C CA . ALA A 1 283 ? -39.113 -2.505 52.231 1.00 84.00 283 ALA A CA 1
ATOM 2202 C C . ALA A 1 283 ? -40.578 -2.585 51.761 1.00 84.00 283 ALA A C 1
ATOM 2204 O O . ALA A 1 283 ? -41.328 -3.435 52.233 1.00 84.00 283 ALA A O 1
ATOM 2205 N N . GLU A 1 284 ? -40.969 -1.730 50.813 1.00 83.94 284 GLU A N 1
ATOM 2206 C CA . GLU A 1 284 ? -42.326 -1.651 50.275 1.00 83.94 284 GLU A CA 1
ATOM 2207 C C . GLU A 1 284 ? -42.314 -1.737 48.746 1.00 83.94 284 GLU A C 1
ATOM 2209 O O . GLU A 1 284 ? -41.349 -1.337 48.089 1.00 83.94 284 GLU A O 1
ATOM 2214 N N . LEU A 1 285 ? -43.412 -2.235 48.166 1.00 78.12 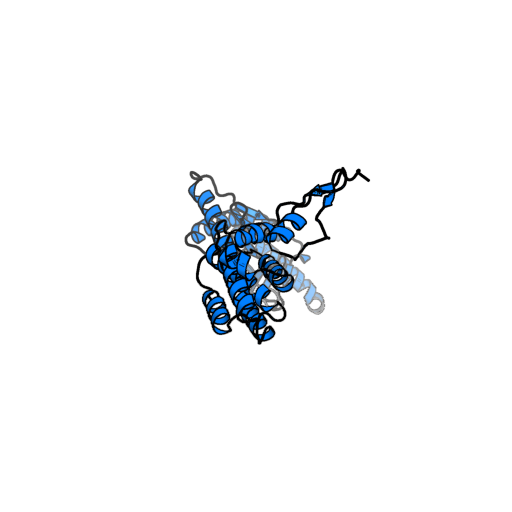285 LEU A N 1
ATOM 2215 C CA . LEU A 1 285 ? -43.525 -2.498 46.727 1.00 78.12 285 LEU A CA 1
ATOM 2216 C C . LEU A 1 285 ? -43.332 -1.234 45.867 1.00 78.12 285 LEU A C 1
ATOM 2218 O O . LEU A 1 285 ? -42.766 -1.315 44.780 1.00 78.12 285 LEU A O 1
ATOM 2222 N N . LEU A 1 286 ? -43.770 -0.071 46.363 1.00 83.12 286 LEU A N 1
ATOM 2223 C CA . LEU A 1 286 ? -43.676 1.224 45.673 1.00 83.12 286 LEU A CA 1
ATOM 2224 C C . LEU A 1 286 ? -42.472 2.069 46.123 1.00 83.12 286 LEU A C 1
ATOM 2226 O O . LEU A 1 286 ? -42.366 3.238 45.758 1.00 83.12 286 LEU A O 1
ATOM 2230 N N . HIS A 1 287 ? -41.541 1.485 46.881 1.00 84.12 287 HIS A N 1
ATOM 2231 C CA . HIS A 1 287 ? -40.350 2.177 47.377 1.00 84.12 287 HIS A CA 1
ATOM 2232 C C . HIS A 1 287 ? -39.078 1.356 47.122 1.00 84.12 287 HIS A C 1
ATOM 2234 O O . HIS A 1 287 ? -38.462 0.852 48.064 1.00 84.12 287 HIS A O 1
ATOM 2240 N N . PRO A 1 288 ? -38.661 1.196 45.849 1.00 90.94 288 PRO A N 1
ATOM 2241 C CA . PRO A 1 288 ? -37.409 0.526 45.521 1.00 90.94 288 PRO A CA 1
ATOM 2242 C C . PRO A 1 288 ? -36.205 1.320 46.045 1.00 90.94 288 PRO A C 1
ATOM 2244 O O . PRO A 1 288 ? -36.203 2.551 46.070 1.00 90.94 288 PRO A O 1
ATOM 2247 N N . GLN A 1 289 ? -35.148 0.607 46.425 1.00 93.25 289 GLN A N 1
ATOM 2248 C CA . GLN A 1 289 ? -33.888 1.224 46.829 1.00 93.25 289 GLN A CA 1
ATOM 2249 C C . GLN A 1 289 ? -33.010 1.498 45.609 1.00 93.25 289 GLN A C 1
ATOM 2251 O O . GLN A 1 289 ? -32.876 0.651 44.725 1.00 93.25 289 GLN A O 1
ATOM 2256 N N . VAL A 1 290 ? -32.363 2.663 45.585 1.00 96.12 290 VAL A N 1
ATOM 2257 C CA . VAL A 1 290 ? -31.364 2.994 44.567 1.00 96.12 290 VAL A CA 1
ATOM 2258 C C . VAL A 1 290 ? -29.975 2.601 45.059 1.00 96.12 290 VAL A C 1
ATOM 2260 O O . VAL A 1 290 ? -29.482 3.106 46.068 1.00 96.12 290 VAL A O 1
ATOM 2263 N N . GLU A 1 291 ? -29.315 1.724 44.313 1.00 95.88 291 GLU A N 1
ATOM 2264 C CA . GLU A 1 291 ? -27.931 1.325 44.539 1.00 95.88 291 GLU A CA 1
ATOM 2265 C C . GLU A 1 291 ? -27.048 1.893 43.420 1.00 95.88 291 GLU A C 1
ATOM 2267 O O . GLU A 1 291 ? -27.156 1.486 42.264 1.00 95.88 291 GLU A O 1
ATOM 2272 N N . VAL A 1 292 ? -26.169 2.842 43.751 1.00 95.75 292 VAL A N 1
ATOM 2273 C CA . VAL A 1 292 ? -25.186 3.398 42.804 1.00 95.75 292 VAL A CA 1
ATOM 2274 C C . VAL A 1 292 ? -24.209 2.297 42.390 1.00 95.75 292 VAL A C 1
ATOM 2276 O O . VAL A 1 292 ? -23.736 1.540 43.239 1.00 95.75 292 VAL A O 1
ATOM 2279 N N . LEU A 1 293 ? -23.915 2.192 41.092 1.00 93.94 293 LEU A N 1
ATOM 2280 C CA . LEU A 1 293 ? -23.000 1.170 40.589 1.00 93.94 293 LEU A CA 1
ATOM 2281 C C . LEU A 1 293 ? -21.584 1.380 41.140 1.00 93.94 293 LEU A C 1
ATOM 2283 O O . LEU A 1 293 ? -21.138 2.504 41.377 1.00 93.94 293 LEU A O 1
ATOM 2287 N N . GLY A 1 294 ? -20.876 0.271 41.350 1.00 87.81 294 GLY A N 1
ATOM 2288 C CA . GLY A 1 294 ? -19.517 0.290 41.878 1.00 87.81 294 GLY A CA 1
ATOM 2289 C C . GLY A 1 294 ? -18.561 1.043 40.953 1.00 87.81 294 GLY A C 1
ATOM 2290 O O . GLY A 1 294 ? -18.490 0.763 39.760 1.00 87.81 294 GLY A O 1
ATOM 2291 N N . SER A 1 295 ? -17.802 1.975 41.526 1.00 90.19 295 SER A N 1
ATOM 2292 C CA . SER A 1 295 ? -16.727 2.704 40.855 1.00 90.19 295 SER A CA 1
ATOM 2293 C C . SER A 1 295 ? -15.554 2.874 41.815 1.00 90.19 295 SER A C 1
ATOM 2295 O O . SER A 1 295 ? -15.759 3.220 42.985 1.00 90.19 295 SER A O 1
ATOM 2297 N N . GLU A 1 296 ? -14.337 2.644 41.309 1.00 88.25 296 GLU A N 1
ATOM 2298 C CA . GLU A 1 296 ? -13.077 2.890 42.027 1.00 88.25 296 GLU A CA 1
ATOM 2299 C C . GLU A 1 296 ? -12.756 4.388 42.175 1.00 88.25 296 GLU A C 1
ATOM 2301 O O . GLU A 1 296 ? -11.847 4.754 42.916 1.00 88.25 296 GLU A O 1
ATOM 2306 N N . PHE A 1 297 ? -13.504 5.252 41.482 1.00 91.38 297 PHE A N 1
ATOM 2307 C CA . PHE A 1 297 ? -13.278 6.696 41.450 1.00 91.38 297 PHE A CA 1
ATOM 2308 C C . PHE A 1 297 ? -14.237 7.487 42.343 1.00 91.38 297 PHE A C 1
ATOM 2310 O O . PHE A 1 297 ? -14.056 8.691 42.493 1.00 91.38 297 PHE A O 1
ATOM 2317 N N . LEU A 1 298 ? -15.249 6.826 42.914 1.00 93.31 298 LEU A N 1
ATOM 2318 C CA . LEU A 1 298 ? -16.221 7.457 43.802 1.00 93.31 298 LEU A CA 1
ATOM 2319 C C . LEU A 1 298 ? -15.896 7.182 45.271 1.00 93.31 298 LEU A C 1
ATOM 2321 O O . LEU A 1 298 ? -15.634 6.041 45.657 1.00 93.31 298 LEU A O 1
ATOM 2325 N N . ASP A 1 299 ? -15.986 8.208 46.107 1.00 92.69 299 ASP A N 1
ATOM 2326 C CA . ASP A 1 299 ? -16.035 8.059 47.561 1.00 92.69 299 ASP A CA 1
ATOM 2327 C C . ASP A 1 299 ? -17.482 7.854 48.064 1.00 92.69 299 ASP A C 1
ATOM 2329 O O . ASP A 1 299 ? -18.453 7.931 47.304 1.00 92.69 299 ASP A O 1
ATOM 2333 N N . GLU A 1 300 ? -17.653 7.544 49.354 1.00 93.00 300 GLU A N 1
ATOM 2334 C CA . GLU A 1 300 ? -18.993 7.286 49.905 1.00 93.00 300 GLU A CA 1
ATOM 2335 C C . GLU A 1 300 ? -19.873 8.540 49.959 1.00 93.00 300 GLU A C 1
ATOM 2337 O O . GLU A 1 300 ? -21.090 8.440 49.800 1.00 93.00 300 GLU A O 1
ATOM 2342 N N . ALA A 1 301 ? -19.283 9.727 50.113 1.00 94.38 301 ALA A N 1
ATOM 2343 C CA . ALA A 1 301 ? -20.039 10.973 50.115 1.00 94.38 301 ALA A CA 1
ATOM 2344 C C . ALA A 1 301 ? -20.614 11.259 48.719 1.00 94.38 301 ALA A C 1
ATOM 2346 O O . ALA A 1 301 ? -21.803 11.545 48.589 1.00 94.38 301 ALA A O 1
ATOM 2347 N N . GLN A 1 302 ? -19.806 11.111 47.668 1.00 95.12 302 GLN A N 1
ATOM 2348 C CA . GLN A 1 302 ? -20.212 11.219 46.269 1.00 95.12 302 GLN A CA 1
ATOM 2349 C C . GLN A 1 302 ? -21.300 10.198 45.927 1.00 95.12 302 GLN A C 1
ATOM 2351 O O . GLN A 1 302 ? -22.335 10.569 45.370 1.00 95.12 302 GLN A O 1
ATOM 2356 N N . ARG A 1 303 ? -21.125 8.925 46.320 1.00 95.62 303 ARG A N 1
ATOM 2357 C CA . ARG A 1 303 ? -22.173 7.903 46.148 1.00 95.62 303 ARG A CA 1
ATOM 2358 C C . ARG A 1 303 ? -23.457 8.288 46.871 1.00 95.62 303 ARG A C 1
ATOM 2360 O O . ARG A 1 303 ? -24.533 8.125 46.303 1.00 95.62 303 ARG A O 1
ATOM 2367 N N . GLY A 1 304 ? -23.356 8.813 48.090 1.00 95.81 304 GLY A N 1
ATOM 2368 C CA . GLY A 1 304 ? -24.491 9.307 48.863 1.00 95.81 304 GLY A CA 1
ATOM 2369 C C . GLY A 1 304 ? -25.271 10.394 48.130 1.00 95.81 304 GLY A C 1
ATOM 2370 O O . GLY A 1 304 ? -26.491 10.293 48.020 1.00 95.81 304 GLY A O 1
ATOM 2371 N N . ARG A 1 305 ? -24.583 11.390 47.563 1.00 96.94 305 ARG A N 1
ATOM 2372 C CA . ARG A 1 305 ? -25.241 12.481 46.832 1.00 96.94 305 ARG A CA 1
ATOM 2373 C C . ARG A 1 305 ? -25.912 12.008 45.540 1.00 96.94 305 ARG A C 1
ATOM 2375 O O . ARG A 1 305 ? -27.080 12.331 45.319 1.00 96.94 305 ARG A O 1
ATOM 2382 N N . ILE A 1 306 ? -25.242 11.156 44.754 1.00 97.19 306 ILE A N 1
ATOM 2383 C CA . ILE A 1 306 ? -25.844 10.515 43.569 1.00 97.19 306 ILE A CA 1
ATOM 2384 C C . ILE A 1 306 ? -27.091 9.718 43.977 1.00 97.19 306 ILE A C 1
ATOM 2386 O O . ILE A 1 306 ? -28.151 9.856 43.368 1.00 97.19 306 ILE A O 1
ATOM 2390 N N . ARG A 1 307 ? -26.988 8.904 45.035 1.00 96.69 307 ARG A N 1
ATOM 2391 C CA . ARG A 1 307 ? -28.092 8.086 45.551 1.00 96.69 307 ARG A CA 1
ATOM 2392 C C . ARG A 1 307 ? -29.291 8.950 45.929 1.00 96.69 307 ARG A C 1
ATOM 2394 O O . ARG A 1 307 ? -30.400 8.644 45.512 1.00 96.69 307 ARG A O 1
ATOM 2401 N N . THR A 1 308 ? -29.078 10.039 46.664 1.00 97.12 308 THR A N 1
ATOM 2402 C CA . THR A 1 308 ? -30.142 10.981 47.041 1.00 97.12 308 THR A CA 1
ATOM 2403 C C . THR A 1 308 ? -30.833 11.566 45.812 1.00 97.12 308 THR A C 1
ATOM 2405 O O . THR A 1 308 ? -32.062 11.527 45.728 1.00 97.12 308 THR A O 1
ATOM 2408 N N . ARG A 1 309 ? -30.064 12.043 44.822 1.00 97.38 309 ARG A N 1
ATOM 2409 C CA . ARG A 1 309 ? -30.622 12.621 43.592 1.00 97.38 309 ARG A CA 1
ATOM 2410 C C . ARG A 1 309 ? -31.470 11.620 42.809 1.00 97.38 309 ARG A C 1
ATOM 2412 O O . ARG A 1 309 ? -32.565 11.961 42.353 1.00 97.38 309 ARG A O 1
ATOM 2419 N N . LEU A 1 310 ? -30.971 10.395 42.660 1.00 96.94 310 LEU A N 1
ATOM 2420 C CA . LEU A 1 310 ? -31.644 9.341 41.907 1.00 96.94 310 LEU A CA 1
ATOM 2421 C C . LEU A 1 310 ? -32.860 8.772 42.644 1.00 96.94 310 LEU A C 1
ATOM 2423 O O . LEU A 1 310 ? -33.847 8.445 41.995 1.00 96.94 310 LEU A O 1
ATOM 2427 N N . THR A 1 311 ? -32.844 8.705 43.977 1.00 95.25 311 THR A N 1
ATOM 2428 C CA . THR A 1 311 ? -34.036 8.348 44.765 1.00 95.25 311 THR A CA 1
ATOM 2429 C C . THR A 1 311 ? -35.167 9.349 44.527 1.00 95.25 311 THR A C 1
ATOM 24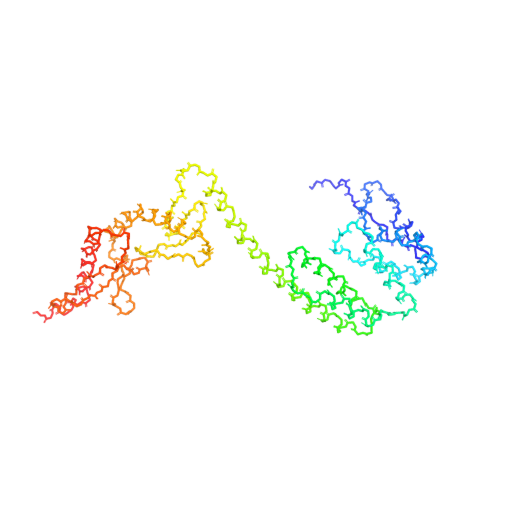31 O O . THR A 1 311 ? -36.309 8.937 44.339 1.00 95.25 311 THR A O 1
ATOM 2434 N N . GLY A 1 312 ? -34.855 10.650 44.458 1.00 94.94 312 GLY A N 1
ATOM 2435 C CA . GLY A 1 312 ? -35.833 11.685 44.107 1.00 94.94 312 GLY A CA 1
ATOM 2436 C C . GLY A 1 312 ? -36.426 11.492 42.707 1.00 94.94 312 GLY A C 1
ATOM 2437 O O . GLY A 1 312 ? -37.644 11.510 42.553 1.00 94.94 312 GLY A O 1
ATOM 2438 N N . PHE A 1 313 ? -35.576 11.219 41.710 1.00 95.50 313 PHE A N 1
ATOM 2439 C CA . PHE A 1 313 ? -36.012 10.899 40.343 1.00 95.50 313 PHE A CA 1
ATOM 2440 C C . PHE A 1 313 ? -36.947 9.680 40.306 1.00 95.50 313 PHE A C 1
ATOM 2442 O O . PHE A 1 313 ? -38.018 9.732 39.708 1.00 95.50 313 PHE A O 1
ATOM 2449 N N . VAL A 1 314 ? -36.571 8.590 40.980 1.00 94.00 314 VAL A N 1
ATOM 2450 C CA . VAL A 1 314 ? -37.379 7.364 41.027 1.00 94.00 314 VAL A CA 1
ATOM 2451 C C . VAL A 1 314 ? -38.726 7.620 41.700 1.00 94.00 314 VAL A C 1
ATOM 2453 O O . VAL A 1 314 ? -39.747 7.171 41.187 1.00 94.00 314 VAL A O 1
ATOM 2456 N N . ALA A 1 315 ? -38.757 8.365 42.807 1.00 91.81 315 ALA A N 1
ATOM 2457 C CA . ALA A 1 315 ? -40.004 8.719 43.480 1.00 91.81 315 ALA A CA 1
ATOM 2458 C C . ALA A 1 315 ? -40.930 9.556 42.578 1.00 91.81 315 ALA A C 1
ATOM 2460 O O . ALA A 1 315 ? -42.126 9.275 42.506 1.00 91.81 315 ALA A O 1
ATOM 2461 N N . ALA A 1 316 ? -40.380 10.535 41.850 1.00 91.88 316 ALA A N 1
ATOM 2462 C CA . ALA A 1 316 ? -41.135 11.354 40.904 1.00 91.88 316 ALA A CA 1
ATOM 2463 C C . ALA A 1 316 ? -41.700 10.523 39.740 1.00 91.88 316 ALA A C 1
ATOM 2465 O O . ALA A 1 316 ? -42.875 10.650 39.395 1.00 91.88 316 ALA A O 1
ATOM 2466 N N . GLU A 1 317 ? -40.897 9.622 39.171 1.00 91.31 317 GLU A N 1
ATOM 2467 C CA . GLU A 1 317 ? -41.339 8.725 38.102 1.00 91.31 317 GLU A CA 1
ATOM 2468 C C . GLU A 1 317 ? -42.415 7.741 38.568 1.00 91.31 317 GLU A C 1
ATOM 2470 O O . GLU A 1 317 ? -43.400 7.531 37.860 1.00 91.31 317 GLU A O 1
ATOM 2475 N N . LEU A 1 318 ? -42.284 7.181 39.773 1.00 89.25 318 LEU A N 1
ATOM 2476 C CA . LEU A 1 318 ? -43.312 6.316 40.352 1.00 89.25 318 LEU A CA 1
ATOM 2477 C C . LEU A 1 318 ? -44.614 7.084 40.586 1.00 89.25 318 LEU A C 1
ATOM 2479 O O . LEU A 1 318 ? -45.666 6.615 40.160 1.00 89.25 318 LEU A O 1
ATOM 2483 N N . ALA A 1 319 ? -44.550 8.283 41.171 1.00 88.31 319 ALA A N 1
ATOM 2484 C CA . ALA A 1 319 ? -45.725 9.131 41.356 1.00 88.31 319 ALA A CA 1
ATOM 2485 C C . ALA A 1 319 ? -46.404 9.465 40.018 1.00 88.31 319 ALA A C 1
ATOM 2487 O O . ALA A 1 319 ? -47.628 9.447 39.927 1.00 88.31 319 ALA A O 1
ATOM 2488 N N . ARG A 1 320 ? -45.621 9.711 38.959 1.00 88.62 320 ARG A N 1
ATOM 2489 C CA . ARG A 1 320 ? -46.125 9.999 37.610 1.00 88.62 320 ARG A CA 1
ATOM 2490 C C . ARG A 1 320 ? -46.785 8.782 36.957 1.00 88.62 320 ARG A C 1
ATOM 2492 O O . ARG A 1 320 ? -47.863 8.909 36.383 1.00 88.62 320 ARG A O 1
ATOM 2499 N N . VAL A 1 321 ? -46.145 7.613 37.014 1.00 87.00 321 VAL A N 1
ATOM 2500 C CA . VAL A 1 321 ? -46.628 6.376 36.372 1.00 87.00 321 VAL A CA 1
ATOM 2501 C C . VAL A 1 321 ? -47.824 5.785 37.120 1.00 87.00 321 VAL A C 1
ATOM 2503 O O . VAL A 1 321 ? -48.779 5.335 36.489 1.00 87.00 321 VAL A O 1
ATOM 2506 N N . PHE A 1 322 ? -47.798 5.816 38.452 1.00 85.56 322 PHE A N 1
ATOM 2507 C CA . PHE A 1 322 ? -48.846 5.266 39.310 1.00 85.56 322 PHE A CA 1
ATOM 2508 C C . PHE A 1 322 ? -49.865 6.314 39.778 1.00 85.56 322 PHE A C 1
ATOM 2510 O O . PHE A 1 322 ? -50.711 5.998 40.611 1.00 85.56 322 PHE A O 1
ATOM 2517 N N . ALA A 1 323 ? -49.859 7.531 39.219 1.00 82.50 323 ALA A N 1
ATOM 2518 C CA . ALA A 1 323 ? -50.840 8.571 39.547 1.00 82.50 323 ALA A CA 1
ATOM 2519 C C . ALA A 1 323 ? -52.305 8.071 39.532 1.00 82.50 323 ALA A C 1
ATOM 2521 O O . ALA A 1 323 ? -53.033 8.381 40.475 1.00 82.50 323 ALA A O 1
ATOM 2522 N N . PRO A 1 324 ? -52.755 7.249 38.555 1.00 79.38 324 PRO A N 1
ATOM 2523 C CA . PRO A 1 324 ? -54.121 6.719 38.557 1.00 79.38 324 PRO A CA 1
ATOM 2524 C C . PRO A 1 324 ? -54.410 5.758 39.717 1.00 79.38 324 PRO A C 1
ATOM 2526 O O . PRO A 1 324 ? -55.537 5.701 40.194 1.00 79.38 324 PRO A O 1
ATOM 2529 N N . LEU A 1 325 ? -53.400 5.010 40.175 1.00 74.75 325 LEU A N 1
ATOM 2530 C CA . LEU A 1 325 ? -53.514 4.096 41.312 1.00 74.75 325 LEU A CA 1
ATOM 2531 C C . LEU A 1 325 ? -53.647 4.886 42.620 1.00 74.75 325 LEU A C 1
ATOM 2533 O O . LEU A 1 325 ? -54.499 4.569 43.439 1.00 74.75 325 LEU A O 1
ATOM 2537 N N . HIS A 1 326 ? -52.851 5.946 42.785 1.00 70.00 326 HIS A N 1
ATOM 2538 C CA . HIS A 1 326 ? -52.931 6.832 43.949 1.00 70.00 326 HIS A CA 1
ATOM 2539 C C . HIS A 1 326 ? -54.233 7.639 44.008 1.00 70.00 326 HIS A C 1
ATOM 2541 O O . HIS A 1 326 ? -54.661 7.998 45.094 1.00 70.00 326 HIS A O 1
ATOM 2547 N N . ALA A 1 327 ? -54.865 7.919 42.865 1.00 67.56 327 ALA A N 1
ATOM 2548 C CA . ALA A 1 327 ? -56.168 8.583 42.811 1.00 67.56 327 ALA A CA 1
ATOM 2549 C C . ALA A 1 327 ? -57.356 7.641 43.101 1.00 67.56 327 ALA A C 1
ATOM 2551 O O . ALA A 1 327 ? -58.475 8.118 43.283 1.00 67.56 327 ALA A O 1
ATOM 2552 N N . ALA A 1 328 ? -57.133 6.322 43.092 1.00 59.75 328 ALA A N 1
ATOM 2553 C CA . ALA A 1 328 ? -58.162 5.294 43.265 1.00 59.75 328 ALA A CA 1
ATOM 2554 C C . ALA A 1 328 ? -58.189 4.660 44.673 1.00 59.75 328 ALA A C 1
ATOM 2556 O O . ALA A 1 328 ? -59.057 3.825 44.934 1.00 59.75 328 ALA A O 1
ATOM 2557 N N . ILE A 1 329 ? -57.248 5.035 45.548 1.00 53.38 329 ILE A N 1
ATOM 2558 C CA . ILE A 1 329 ? -57.141 4.632 46.963 1.00 53.38 329 ILE A CA 1
ATOM 2559 C C . ILE A 1 329 ? -57.521 5.835 47.826 1.00 53.38 329 ILE A C 1
ATOM 2561 O O . ILE A 1 329 ? -58.257 5.631 48.815 1.00 53.38 329 ILE A O 1
#

Sequence (329 aa):
FDPIAQIYWRNSELDFAAPDALLASLSRAAPLPGLVPGNEASDVETLAALAREPAIGNLARGLSRTRLLWDVCQIPDFRKIGDDSHTRLCARIFEHLARDARLPADWLAGSLDALDRDDGDIDTLMQRLSGVRIWAYVAARPDWTSDGTEWQERARAIEDKVSDALHERLTARFVDRRAAQLMRTLEGGDGEEMLSAVRPSGEVVVEGHSVGHASGFAFIPDPLAEGPEKRLVLRAARRALREEMPRRVAEVEAAADTAFRFAEDRRQILWNGAPIARLRAGAELLHPQVEVLGSEFLDEAQRGRIRTRLTGFVAAELARVFAPLHAAI

Foldseek 3Di:
DDDLQADEDFAPPADQQFLVSRLCRRPDADPDPRYDHDPDDQLSVLSVVQCPDPVSRVLQHGRVSSVLLSVLSPQDQLQPPPDCPSSVVSSVLSVCCSPVVADDPVVLVVQLVVLQDLDDALNNLSNSLSSLSSQLVQLPDPSHHPCSPVSNVSSVVSNVSSVVSNVVRVVVVVLVVVVVVVVCVVVVDPPDQFDWAQDPVQFTDTNNHTQFGQFLLATDGDPSPDDPCSVVVVVSSLVNSLVCLVVSLVCLLPDDLVQWDQDPVSQFIHGPNGTFWGWDDDPDPLQTAIGGDDHPSDDPVSRVSNRVSVSVSSNVVSCVVCVVVVVVD

Secondary structure (DSSP, 8-state):
------EEE-------SSHHHHHHHHTPPPSSTTEEEPPP-HHHHHHHHHHTSHHHHHHT-SHHHHHHHHHHHTS--SS--SSTHHHHHHHHHHHHHHHHSS--HHHHHHHHHTT----S-HHHHHHHHHHHHHHHHHHTSTTSSS-HHHHHHHHHHHHHHHHHHHHHHHHHHHHHHHHHHHHHHHHSSSSPPP-EEE-TTSEEEETTEEEEEEETTEEEE-TT--STTHHHHHHHHHHHHHHHHHHHHHHHHH--GGGEEE-TTSSEEEETTEEEEEEEEEEETTEEEEEEPP-TT--HHHHHHHHHHHHHHHHHHHHHHSHHHHT--